Protein AF-0000000067929537 (afdb_homodimer)

Solvent-accessible surface area (backbone atoms only — not comparable to full-atom values): 13044 Å² total; per-residue (Å²): 114,68,64,60,52,42,51,40,44,26,50,22,49,52,26,40,32,49,29,45,9,35,32,38,44,38,36,71,35,76,83,44,66,57,70,77,47,45,64,62,35,53,51,22,46,52,49,23,52,54,32,44,53,52,48,44,65,76,69,49,86,80,72,80,49,65,27,46,51,35,39,48,51,15,50,52,31,40,53,50,21,52,47,38,34,47,64,31,27,48,48,32,46,68,53,44,71,88,46,53,73,71,56,39,54,52,36,51,50,42,26,40,52,19,27,40,53,24,25,55,30,32,51,50,18,52,39,26,61,59,33,19,83,80,81,114,70,61,61,50,41,52,41,44,26,50,24,51,52,25,40,32,48,28,44,10,33,31,37,42,37,37,72,36,77,85,45,65,57,69,75,45,44,64,62,35,53,53,23,48,50,49,24,50,55,32,45,52,51,47,45,67,74,70,42,89,82,71,79,50,65,28,45,51,35,38,49,52,16,51,52,31,40,52,51,20,53,47,37,33,47,63,32,26,48,50,32,46,67,53,45,72,88,47,52,72,71,55,40,54,52,34,51,50,44,25,39,52,19,28,39,53,22,26,54,29,33,52,51,17,53,39,25,59,58,34,19,82,79,80

Structure (mmCIF, N/CA/C/O backbone):
data_AF-0000000067929537-model_v1
#
loop_
_entity.id
_entity.type
_entity.pdbx_description
1 polymer 'Integral membrane protein'
#
loop_
_atom_site.group_PDB
_atom_site.id
_atom_site.type_symbol
_atom_site.label_atom_id
_atom_site.label_alt_id
_atom_site.label_comp_id
_atom_site.label_asym_id
_atom_site.label_entity_id
_atom_site.label_seq_id
_atom_site.pdbx_PDB_ins_code
_atom_site.Cartn_x
_atom_site.Cartn_y
_atom_site.Cartn_z
_atom_site.occupancy
_atom_site.B_iso_or_equiv
_atom_site.auth_seq_id
_atom_site.auth_comp_id
_atom_site.auth_asym_id
_atom_site.auth_atom_id
_atom_site.pdbx_PDB_model_num
ATOM 1 N N . MET A 1 1 ? -0.11 -12.266 -25.719 1 67.38 1 MET A N 1
ATOM 2 C CA . MET A 1 1 ? -0.994 -12.672 -24.625 1 67.38 1 MET A CA 1
ATOM 3 C C . MET A 1 1 ? -0.292 -12.547 -23.281 1 67.38 1 MET A C 1
ATOM 5 O O . MET A 1 1 ? -0.829 -11.938 -22.344 1 67.38 1 MET A O 1
ATOM 9 N N . GLN A 1 2 ? 1.074 -12.641 -23.359 1 83.19 2 GLN A N 1
ATOM 10 C CA . GLN A 1 2 ? 1.834 -12.625 -22.109 1 83.19 2 GLN A CA 1
ATOM 11 C C . GLN A 1 2 ? 2.01 -11.195 -21.594 1 83.19 2 GLN A C 1
ATOM 13 O O . GLN A 1 2 ? 1.862 -10.938 -20.406 1 83.19 2 GLN A O 1
ATOM 18 N N . TYR A 1 3 ? 2.01 -10.227 -22.562 1 91.06 3 TYR A N 1
ATOM 19 C CA . TYR A 1 3 ? 2.25 -8.844 -22.156 1 91.06 3 TYR A CA 1
ATOM 20 C C . TYR A 1 3 ? 0.989 -8.219 -21.578 1 91.06 3 TYR A C 1
ATOM 22 O O . TYR A 1 3 ? 1.062 -7.418 -20.641 1 91.06 3 TYR A O 1
ATOM 30 N N . VAL A 1 4 ? -0.122 -8.625 -22.188 1 92.75 4 VAL A N 1
ATOM 31 C CA . VAL A 1 4 ? -1.386 -8.094 -21.688 1 92.75 4 VAL A CA 1
ATOM 32 C C . VAL A 1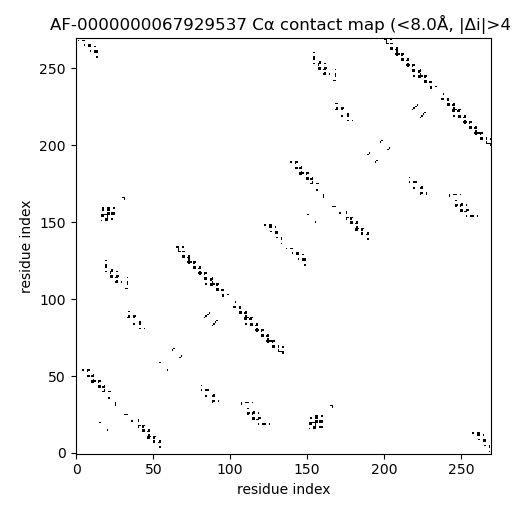 4 ? -1.607 -8.547 -20.25 1 92.75 4 VAL A C 1
ATOM 34 O O . VAL A 1 4 ? -2.08 -7.77 -19.422 1 92.75 4 VAL A O 1
ATOM 37 N N . TYR A 1 5 ? -1.223 -9.711 -19.875 1 93.69 5 TYR A N 1
ATOM 38 C CA . TYR A 1 5 ? -1.364 -10.227 -18.516 1 93.69 5 TYR A CA 1
ATOM 39 C C . TYR A 1 5 ? -0.423 -9.508 -17.562 1 93.69 5 TYR A C 1
ATOM 41 O O . TYR A 1 5 ? -0.82 -9.141 -16.453 1 93.69 5 TYR A O 1
ATOM 49 N N . ILE A 1 6 ? 0.763 -9.281 -18.031 1 95.25 6 ILE A N 1
ATOM 50 C CA . ILE A 1 6 ? 1.772 -8.617 -17.219 1 95.25 6 ILE A CA 1
ATOM 51 C C . ILE A 1 6 ? 1.319 -7.191 -16.906 1 95.25 6 ILE A C 1
ATOM 53 O O . ILE A 1 6 ? 1.366 -6.762 -15.75 1 95.25 6 ILE A O 1
ATOM 57 N N . VAL A 1 7 ? 0.788 -6.543 -17.891 1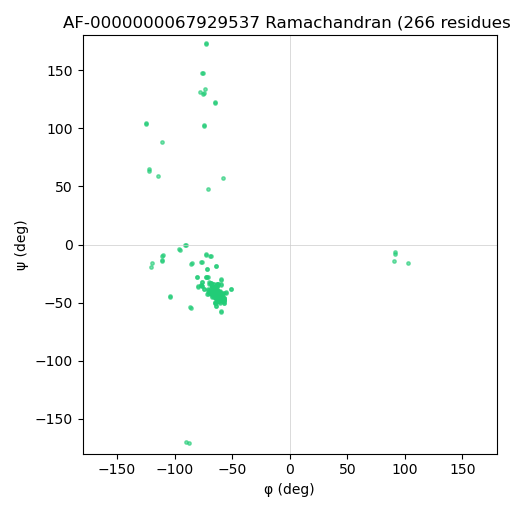 96.25 7 VAL A N 1
ATOM 58 C CA . VAL A 1 7 ? 0.376 -5.152 -17.719 1 96.25 7 VAL A CA 1
ATOM 59 C C . VAL A 1 7 ? -0.86 -5.086 -16.828 1 96.25 7 VAL A C 1
ATOM 61 O O . VAL A 1 7 ? -0.941 -4.242 -15.93 1 96.25 7 VAL A O 1
ATOM 64 N N . THR A 1 8 ? -1.795 -5.969 -17.031 1 97.19 8 THR A N 1
ATOM 65 C CA . THR A 1 8 ? -3.051 -5.934 -16.297 1 97.19 8 THR A CA 1
ATOM 66 C C . THR A 1 8 ? -2.818 -6.25 -14.828 1 97.19 8 THR A C 1
ATOM 68 O O 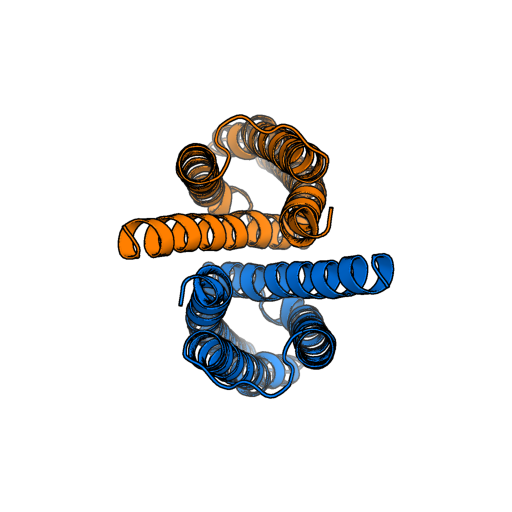. THR A 1 8 ? -3.295 -5.527 -13.945 1 97.19 8 THR A O 1
ATOM 71 N N . ILE A 1 9 ? -2.037 -7.254 -14.562 1 96.88 9 ILE A N 1
ATOM 72 C CA . ILE A 1 9 ? -1.794 -7.617 -13.172 1 96.88 9 ILE A CA 1
ATOM 73 C C . ILE A 1 9 ? -0.914 -6.559 -12.508 1 96.88 9 ILE A C 1
ATOM 75 O O . ILE A 1 9 ? -1.103 -6.234 -11.336 1 96.88 9 ILE A O 1
ATOM 79 N N . GLY A 1 10 ? 0.057 -6.055 -13.258 1 96.88 10 GLY A N 1
ATOM 80 C CA . GLY A 1 10 ? 0.89 -4.984 -12.727 1 96.88 10 GLY A CA 1
ATOM 81 C C . GLY A 1 10 ? 0.097 -3.756 -12.32 1 96.88 10 GLY A C 1
ATOM 82 O O . GLY A 1 10 ? 0.263 -3.242 -11.211 1 96.88 10 GLY A O 1
ATOM 83 N N . LEU A 1 11 ? -0.762 -3.35 -13.234 1 97.69 11 LEU A N 1
ATOM 84 C CA . LEU A 1 11 ? -1.592 -2.186 -12.945 1 97.69 11 LEU A CA 1
ATOM 85 C C . LEU A 1 11 ? -2.539 -2.469 -11.789 1 97.69 11 LEU A C 1
ATOM 87 O O . LEU A 1 11 ? -2.738 -1.614 -10.922 1 97.69 11 LEU A O 1
ATOM 91 N N . HIS A 1 12 ? -3.119 -3.643 -11.773 1 98.19 12 HIS A N 1
ATOM 92 C CA . HIS A 1 12 ? -4.051 -4.016 -10.711 1 98.19 12 HIS A CA 1
ATOM 93 C C . HIS A 1 12 ? -3.385 -3.941 -9.344 1 98.19 12 HIS A C 1
ATOM 95 O O . HIS A 1 12 ? -3.898 -3.287 -8.43 1 98.19 12 HIS A O 1
ATOM 101 N N . VAL A 1 13 ? -2.211 -4.508 -9.234 1 97.69 13 VAL A N 1
ATOM 102 C CA . VAL A 1 13 ? -1.528 -4.613 -7.949 1 97.69 13 VAL A CA 1
ATOM 103 C C . VAL A 1 13 ? -0.97 -3.248 -7.547 1 97.69 13 VAL A C 1
ATOM 105 O O . VAL A 1 13 ? -1.092 -2.834 -6.395 1 97.69 13 VAL A O 1
ATOM 108 N N . MET A 1 14 ? -0.463 -2.512 -8.539 1 97.06 14 MET A N 1
ATOM 109 C CA . MET A 1 14 ? 0.089 -1.193 -8.234 1 97.06 14 MET A CA 1
ATOM 110 C C . MET A 1 14 ? -1.007 -0.24 -7.766 1 97.06 14 MET A C 1
ATOM 112 O O . MET A 1 14 ? -0.828 0.486 -6.785 1 97.06 14 MET A O 1
ATOM 116 N N . ALA A 1 15 ? -2.078 -0.271 -8.461 1 97.88 15 ALA A N 1
ATOM 117 C CA . ALA A 1 15 ? -3.207 0.564 -8.055 1 97.88 15 ALA A CA 1
ATOM 118 C C . ALA A 1 15 ? -3.74 0.139 -6.691 1 97.88 15 ALA A C 1
ATOM 120 O O . ALA A 1 15 ? -4.137 0.982 -5.883 1 97.88 15 ALA A O 1
ATOM 121 N N . GLY A 1 16 ? -3.785 -1.145 -6.445 1 98.19 16 GLY A N 1
ATOM 122 C CA . GLY A 1 16 ? -4.238 -1.656 -5.164 1 98.19 16 GLY A CA 1
ATOM 123 C C . GLY A 1 16 ? -3.348 -1.247 -4.008 1 98.19 16 GLY A C 1
ATOM 124 O O . GLY A 1 16 ? -3.838 -0.839 -2.951 1 98.19 16 GLY A O 1
ATOM 125 N N . VAL A 1 17 ? -2.088 -1.361 -4.18 1 97.19 17 VAL A N 1
ATOM 126 C CA . VAL A 1 17 ? -1.128 -1.001 -3.141 1 97.19 17 VAL A CA 1
ATOM 127 C C . VAL A 1 17 ? -1.223 0.493 -2.844 1 97.19 17 VAL A C 1
ATOM 129 O O . VAL A 1 17 ? -1.199 0.904 -1.681 1 97.19 17 VAL A O 1
ATOM 132 N N . PHE A 1 18 ? -1.328 1.261 -3.914 1 96.88 18 PHE A N 1
ATOM 133 C CA . PHE A 1 18 ? -1.487 2.695 -3.703 1 96.88 18 PHE A CA 1
ATOM 134 C C . PHE A 1 18 ? -2.76 2.988 -2.916 1 96.88 18 PHE A C 1
ATOM 136 O O . PHE A 1 18 ? -2.732 3.744 -1.942 1 96.88 18 PHE A O 1
ATOM 143 N N . TRP A 1 19 ? -3.848 2.398 -3.395 1 98.25 19 TRP A N 1
ATOM 144 C CA . TRP A 1 19 ? -5.145 2.629 -2.77 1 98.25 19 TRP A CA 1
ATOM 145 C C . TRP A 1 19 ? -5.133 2.197 -1.308 1 98.25 19 TRP A C 1
ATOM 147 O O . TRP A 1 19 ? -5.383 3.006 -0.412 1 98.25 19 TRP A O 1
ATOM 157 N N . ALA A 1 20 ? -4.828 0.987 -1.018 1 97.69 20 ALA A N 1
ATOM 158 C CA . ALA A 1 20 ? -4.824 0.456 0.343 1 97.69 20 ALA A CA 1
ATOM 159 C C . ALA A 1 20 ? -3.777 1.158 1.202 1 97.69 20 ALA A C 1
ATOM 161 O O . ALA A 1 20 ? -4.055 1.54 2.342 1 97.69 20 ALA A O 1
ATOM 162 N N . GLY A 1 21 ? -2.666 1.369 0.637 1 94.38 21 GLY A N 1
ATOM 163 C CA . GLY A 1 21 ? -1.576 1.965 1.394 1 94.38 21 GLY A CA 1
ATOM 164 C C . GLY A 1 21 ? -1.864 3.387 1.837 1 94.38 21 GLY A C 1
ATOM 165 O O . GLY A 1 21 ? -1.653 3.734 3 1 94.38 21 GLY A O 1
ATOM 166 N N . THR A 1 22 ? -2.289 4.223 0.953 1 95.38 22 THR A N 1
ATOM 167 C CA . THR A 1 22 ? -2.582 5.605 1.312 1 95.38 22 THR A CA 1
ATOM 168 C C . THR A 1 22 ? -3.768 5.676 2.27 1 95.38 22 THR A C 1
ATOM 170 O O . THR A 1 22 ? -3.801 6.527 3.162 1 95.38 22 THR A O 1
ATOM 173 N N . THR A 1 23 ? -4.684 4.77 2.066 1 97.25 23 THR A N 1
ATOM 174 C CA . THR A 1 23 ? -5.82 4.734 2.98 1 97.25 23 THR A CA 1
ATOM 175 C C . THR A 1 23 ? -5.363 4.418 4.402 1 97.25 23 THR A C 1
ATOM 177 O O . THR A 1 23 ? -5.77 5.082 5.355 1 97.25 23 THR A O 1
ATOM 180 N N . ILE A 1 24 ? -4.52 3.547 4.535 1 94.75 24 ILE A N 1
ATOM 181 C CA . ILE A 1 24 ? -4.004 3.145 5.84 1 94.75 24 ILE A CA 1
ATOM 182 C C . ILE A 1 24 ? -3.168 4.273 6.434 1 94.75 24 ILE A C 1
ATOM 184 O O . ILE A 1 24 ? -3.248 4.547 7.637 1 94.75 24 ILE A O 1
ATOM 188 N N . ALA A 1 25 ? -2.359 4.918 5.609 1 92.56 25 ALA A N 1
ATOM 189 C CA . ALA A 1 25 ? -1.531 6.027 6.074 1 92.56 25 ALA A CA 1
ATOM 190 C C . ALA A 1 25 ? -2.393 7.164 6.617 1 92.56 25 ALA A C 1
ATOM 192 O O . ALA A 1 25 ? -2.129 7.691 7.703 1 92.56 25 ALA A O 1
ATOM 193 N N . VAL A 1 26 ? -3.42 7.492 5.898 1 94.25 26 VAL A N 1
ATOM 194 C CA . VAL A 1 26 ? -4.293 8.594 6.301 1 94.25 26 VAL A CA 1
ATOM 195 C C . VAL A 1 26 ? -5.055 8.211 7.57 1 94.25 26 VAL A C 1
ATOM 197 O O . VAL A 1 26 ? -5.238 9.039 8.461 1 94.25 26 VAL A O 1
ATOM 200 N N . ALA A 1 27 ? -5.469 6.98 7.609 1 94.5 27 ALA A N 1
ATOM 201 C CA . ALA A 1 27 ? -6.195 6.488 8.773 1 94.5 27 ALA A CA 1
ATOM 202 C C . ALA A 1 27 ? -5.32 6.535 10.023 1 94.5 27 ALA A C 1
ATOM 204 O O . ALA A 1 27 ? -5.82 6.758 11.133 1 94.5 27 ALA A O 1
ATOM 205 N N . ARG A 1 28 ? -4.129 6.324 9.867 1 89.75 28 ARG A N 1
ATOM 206 C CA . ARG A 1 28 ? -3.203 6.203 10.992 1 89.75 28 ARG A CA 1
ATOM 207 C C . ARG A 1 28 ? -2.865 7.57 11.57 1 89.75 28 ARG A C 1
ATOM 209 O O . ARG A 1 28 ? -2.584 7.688 12.766 1 89.75 28 ARG A O 1
ATOM 216 N N . ASP A 1 29 ? -2.787 8.555 10.758 1 89.19 29 ASP A N 1
ATOM 217 C CA . ASP A 1 29 ? -2.408 9.891 11.203 1 89.19 29 ASP A CA 1
ATOM 218 C C . ASP A 1 29 ? -3.465 10.922 10.812 1 89.19 29 ASP A C 1
ATOM 220 O O . ASP A 1 29 ? -3.469 11.414 9.68 1 89.19 29 ASP A O 1
ATOM 224 N N . PRO A 1 30 ? -4.23 11.32 11.797 1 84.25 30 PRO A N 1
ATOM 225 C CA . PRO A 1 30 ? -5.332 12.242 11.492 1 84.25 30 PRO A CA 1
ATOM 226 C C . PRO A 1 30 ? -4.848 13.625 11.078 1 84.25 30 PRO A C 1
ATOM 228 O O . PRO A 1 30 ? -5.641 14.438 10.586 1 84.25 30 PRO A O 1
ATOM 231 N N . GLU A 1 31 ? -3.609 13.898 11.219 1 87.19 31 GLU A N 1
ATOM 232 C CA . GLU A 1 31 ? -3.086 15.195 10.797 1 87.19 31 GLU A CA 1
ATOM 233 C C . GLU A 1 31 ? -2.939 15.266 9.273 1 87.19 31 GLU A C 1
ATOM 235 O O . GLU A 1 31 ? -2.797 16.344 8.711 1 87.19 31 GLU A O 1
ATOM 240 N N . ILE A 1 32 ? -2.994 14.133 8.75 1 90.44 32 ILE A N 1
ATOM 241 C CA . ILE A 1 32 ? -2.943 14.109 7.289 1 90.44 32 ILE A CA 1
ATOM 242 C C . ILE A 1 32 ? -4.285 14.562 6.715 1 90.44 32 ILE A C 1
ATOM 244 O O . ILE A 1 32 ? -5.34 14.07 7.129 1 90.44 32 ILE A O 1
ATOM 248 N N . LYS A 1 33 ? -4.25 15.477 5.816 1 90.88 33 LYS A N 1
ATOM 249 C CA . LYS A 1 33 ? -5.461 15.984 5.18 1 90.88 33 LYS A CA 1
ATOM 250 C C . LYS A 1 33 ? -6.023 14.984 4.18 1 90.88 33 LYS A C 1
ATOM 252 O O . LYS A 1 33 ? -5.559 14.906 3.041 1 90.88 33 LYS A O 1
ATOM 257 N N . ALA A 1 34 ? -7.035 14.328 4.594 1 94.12 34 ALA A N 1
ATOM 258 C CA . ALA A 1 34 ? -7.645 13.273 3.789 1 94.12 34 ALA A CA 1
ATOM 259 C C . ALA A 1 34 ? -8.141 13.82 2.455 1 94.12 34 ALA A C 1
ATOM 261 O O . ALA A 1 34 ? -8.172 13.102 1.453 1 94.12 34 ALA A O 1
ATOM 262 N N . GLU A 1 35 ? -8.531 15.047 2.428 1 94.12 35 GLU A N 1
ATOM 263 C CA . GLU A 1 35 ? -9.086 15.672 1.233 1 94.12 35 GLU A CA 1
ATOM 264 C C . GLU A 1 35 ? -8.055 15.742 0.114 1 94.12 35 GLU A C 1
ATOM 266 O O . GLU A 1 35 ? -8.406 15.891 -1.058 1 94.12 35 GLU A O 1
ATOM 271 N N . ARG A 1 36 ? -6.844 15.617 0.462 1 92.69 36 ARG A N 1
ATOM 272 C CA . ARG A 1 36 ? -5.797 15.68 -0.552 1 92.69 36 ARG A CA 1
ATOM 273 C C . ARG A 1 36 ? -5.586 14.32 -1.21 1 92.69 36 ARG A C 1
ATOM 275 O O . ARG A 1 36 ? -4.961 14.227 -2.27 1 92.69 36 ARG A O 1
ATOM 282 N N . PHE A 1 37 ? -6.09 13.281 -0.592 1 95.19 37 PHE A N 1
ATOM 283 C CA . PHE A 1 37 ? -5.797 11.938 -1.076 1 95.19 37 PHE A CA 1
ATOM 284 C C . PHE A 1 37 ? -7.047 11.289 -1.664 1 95.19 37 PHE A C 1
ATOM 286 O O . PHE A 1 37 ? -6.961 10.289 -2.383 1 95.19 37 PHE A O 1
ATOM 293 N N . ILE A 1 38 ? -8.156 11.891 -1.389 1 97 38 ILE A N 1
ATOM 294 C CA . ILE A 1 38 ? -9.391 11.18 -1.691 1 97 38 ILE A CA 1
ATOM 295 C C . ILE A 1 38 ? -9.562 11.07 -3.205 1 97 38 ILE A C 1
ATOM 297 O O . ILE A 1 38 ? -10.016 10.039 -3.707 1 97 38 ILE A O 1
ATOM 301 N N . ARG A 1 39 ? -9.289 11.992 -3.955 1 96.12 39 ARG A N 1
ATOM 302 C CA . ARG A 1 39 ? -9.453 11.914 -5.402 1 96.12 39 ARG A CA 1
ATOM 303 C C . ARG A 1 39 ? -8.531 10.859 -6.004 1 96.12 39 ARG A C 1
ATOM 305 O O . ARG A 1 39 ? -8.992 9.961 -6.719 1 96.12 39 ARG A O 1
ATOM 312 N N . PRO A 1 40 ? -7.219 10.883 -5.746 1 96.31 40 PRO A N 1
ATOM 313 C CA . PRO A 1 40 ? -6.363 9.812 -6.266 1 96.31 40 PRO A CA 1
ATOM 314 C C . PRO A 1 40 ? -6.738 8.445 -5.711 1 96.31 40 PRO A C 1
ATOM 316 O O . PRO A 1 40 ? -6.602 7.434 -6.41 1 96.31 40 PRO A O 1
ATOM 319 N N . GLN A 1 41 ? -7.184 8.352 -4.512 1 97.81 41 GLN A N 1
ATOM 320 C CA . GLN A 1 41 ? -7.609 7.082 -3.938 1 97.81 41 GLN A CA 1
ATOM 321 C C . GLN A 1 41 ? -8.797 6.504 -4.707 1 97.81 41 GLN A C 1
ATOM 323 O O . GLN A 1 41 ? -8.797 5.32 -5.055 1 97.81 41 GLN A O 1
ATOM 328 N N . LEU A 1 42 ? -9.75 7.297 -4.938 1 98 42 LEU A N 1
ATOM 329 C CA . LEU A 1 42 ? -10.922 6.832 -5.672 1 98 42 LEU A CA 1
ATOM 330 C C . LEU A 1 42 ? -10.562 6.484 -7.113 1 98 42 LEU A C 1
ATOM 332 O O . LEU A 1 42 ? -11.086 5.52 -7.672 1 98 42 LEU A O 1
ATOM 336 N N . GLY A 1 43 ? -9.727 7.258 -7.707 1 98.06 43 GLY A N 1
ATOM 337 C CA . GLY A 1 43 ? -9.211 6.895 -9.016 1 98.06 43 GLY A CA 1
ATOM 338 C C . GLY A 1 43 ? -8.516 5.547 -9.031 1 98.06 43 GLY A C 1
ATOM 339 O O . GLY A 1 43 ? -8.734 4.738 -9.93 1 98.06 43 GLY A O 1
ATOM 340 N N . ALA A 1 44 ? -7.668 5.352 -8.094 1 98.31 44 ALA A N 1
ATOM 341 C CA . ALA A 1 44 ? -6.965 4.078 -7.969 1 98.31 44 ALA A CA 1
ATOM 342 C C . ALA A 1 44 ? -7.945 2.93 -7.754 1 98.31 44 ALA A C 1
ATOM 344 O O . ALA A 1 44 ? -7.777 1.85 -8.328 1 98.31 44 ALA A O 1
ATOM 345 N N . SER A 1 45 ? -8.922 3.17 -6.879 1 98.56 45 SER A N 1
ATOM 346 C CA . SER A 1 45 ? -9.922 2.129 -6.664 1 98.56 45 SER A CA 1
ATOM 347 C C . SER A 1 45 ? -10.641 1.775 -7.961 1 98.56 45 SER A C 1
ATOM 349 O O . SER A 1 45 ? -10.906 0.602 -8.227 1 98.56 45 SER A O 1
ATOM 351 N N . GLY A 1 46 ? -10.992 2.783 -8.758 1 98.56 46 GLY A N 1
ATOM 352 C CA . GLY A 1 46 ? -11.578 2.527 -10.062 1 98.56 46 GLY A CA 1
ATOM 353 C C . GLY A 1 46 ? -10.695 1.675 -10.953 1 98.56 46 GLY A C 1
ATOM 354 O O . GLY A 1 46 ? -11.172 0.731 -11.586 1 98.56 46 GLY A O 1
ATOM 355 N N . LEU A 1 47 ? -9.438 1.99 -11.016 1 98.69 47 LEU A N 1
ATOM 356 C CA . LEU A 1 47 ? -8.484 1.224 -11.812 1 98.69 47 LEU A CA 1
ATOM 357 C C . LEU A 1 47 ? -8.375 -0.209 -11.305 1 98.69 47 LEU A C 1
ATOM 359 O O . LEU A 1 47 ? -8.297 -1.15 -12.094 1 98.69 47 LEU A O 1
ATOM 363 N N . VAL A 1 48 ? -8.383 -0.39 -10.016 1 98.62 48 VAL A N 1
ATOM 364 C CA . VAL A 1 48 ? -8.297 -1.712 -9.406 1 98.62 48 VAL A CA 1
ATOM 365 C C . VAL A 1 48 ? -9.5 -2.555 -9.836 1 98.62 48 VAL A C 1
ATOM 367 O O . VAL A 1 48 ? -9.344 -3.715 -10.219 1 98.62 48 VAL A O 1
ATOM 370 N N . PHE A 1 49 ? -10.664 -1.992 -9.812 1 98.56 49 PHE A N 1
ATOM 371 C CA . PHE A 1 49 ? -11.859 -2.748 -10.18 1 98.56 49 PHE A CA 1
ATOM 372 C C . PHE A 1 49 ? -11.867 -3.059 -11.672 1 98.56 49 PHE A C 1
ATOM 374 O O . PHE A 1 49 ? -12.219 -4.168 -12.078 1 98.56 49 PHE A O 1
ATOM 381 N N . LEU A 1 50 ? -11.477 -2.07 -12.469 1 98.19 50 LEU A N 1
ATOM 382 C CA . LEU A 1 50 ? -11.438 -2.289 -13.914 1 98.19 50 LEU A CA 1
ATOM 383 C C . LEU A 1 50 ? -10.453 -3.396 -14.273 1 98.19 50 LEU A C 1
ATOM 385 O O . LEU A 1 50 ? -10.797 -4.324 -15.008 1 98.19 50 LEU A O 1
ATOM 389 N N . THR A 1 51 ? -9.289 -3.32 -13.742 1 97.88 51 THR A N 1
ATOM 390 C CA . THR A 1 51 ? -8.281 -4.34 -14.023 1 97.88 51 THR A CA 1
ATOM 391 C C . THR A 1 51 ? -8.664 -5.668 -13.367 1 97.88 51 THR A C 1
ATOM 393 O O . THR A 1 51 ? -8.367 -6.738 -13.906 1 97.88 51 THR A O 1
ATOM 396 N N . GLY A 1 52 ? -9.328 -5.605 -12.234 1 96.5 52 GLY A N 1
ATOM 397 C CA . GLY A 1 52 ? -9.828 -6.82 -11.609 1 96.5 52 GLY A CA 1
ATOM 398 C C . GLY A 1 52 ? -10.836 -7.555 -12.469 1 96.5 52 GLY A C 1
ATOM 399 O O . GLY A 1 52 ? -10.789 -8.781 -12.578 1 96.5 52 GLY A O 1
ATOM 400 N N . ILE A 1 53 ? -11.734 -6.809 -13.047 1 95 53 ILE A N 1
ATOM 401 C CA . ILE A 1 53 ? -12.719 -7.383 -13.953 1 95 53 ILE A CA 1
ATOM 402 C C . ILE A 1 53 ? -12.008 -8.047 -15.133 1 95 53 ILE A C 1
ATOM 404 O O . ILE A 1 53 ? -12.367 -9.156 -15.539 1 95 53 ILE A O 1
ATOM 408 N N . LEU A 1 54 ? -11.008 -7.414 -15.664 1 94.44 54 LEU A N 1
ATOM 409 C CA . LEU A 1 54 ? -10.242 -7.969 -16.781 1 94.44 54 LEU A CA 1
ATOM 410 C C . LEU A 1 54 ? -9.523 -9.25 -16.359 1 94.44 54 LEU A C 1
ATOM 412 O O . LEU A 1 54 ? -9.523 -10.234 -17.094 1 94.44 54 LEU A O 1
ATOM 416 N N . LEU A 1 55 ? -8.992 -9.258 -15.172 1 94.19 55 LEU A N 1
ATOM 417 C CA . LEU A 1 55 ? -8.289 -10.445 -14.68 1 94.19 55 LEU A CA 1
ATOM 418 C C . LEU A 1 55 ? -9.266 -11.602 -14.461 1 94.19 55 LEU A C 1
ATOM 420 O O . LEU A 1 55 ? -8.945 -12.758 -14.742 1 94.19 55 LEU A O 1
ATOM 424 N N . TRP A 1 56 ? -10.398 -11.242 -13.969 1 91 56 TRP A N 1
ATOM 425 C CA . TRP A 1 56 ? -11.43 -12.258 -13.805 1 91 56 TRP A CA 1
ATOM 426 C C . TRP A 1 56 ? -11.805 -12.883 -15.148 1 91 56 TRP A C 1
ATOM 428 O O . TRP A 1 56 ? -11.938 -14.102 -15.266 1 91 56 TRP A O 1
ATOM 438 N N . TYR A 1 57 ? -11.883 -12.102 -16.125 1 88.06 57 TYR A N 1
ATOM 439 C CA . TYR A 1 57 ? -12.219 -12.555 -17.469 1 88.06 57 TYR A CA 1
ATOM 440 C C . TYR A 1 57 ? -11.117 -13.445 -18.031 1 88.06 57 TYR A C 1
ATOM 442 O O . TYR A 1 57 ? -11.406 -14.484 -18.625 1 88.06 57 TYR A O 1
ATOM 450 N N . PHE A 1 58 ? -9.906 -13.094 -17.812 1 85.75 58 PHE A N 1
ATOM 451 C CA . PHE A 1 58 ? -8.766 -13.805 -18.391 1 85.75 58 PHE A CA 1
ATOM 452 C C . PHE A 1 58 ? -8.523 -15.117 -17.656 1 85.75 58 PHE A C 1
ATOM 454 O O . PHE A 1 58 ? -8.133 -16.109 -18.266 1 85.75 58 PHE A O 1
ATOM 461 N N . PHE A 1 59 ? -8.797 -15.18 -16.359 1 82.62 59 PHE A N 1
ATOM 462 C CA . PHE A 1 59 ? -8.242 -16.297 -15.594 1 82.62 59 PHE A CA 1
ATOM 463 C C . PHE A 1 59 ? -9.352 -17.125 -14.977 1 82.62 59 PHE A C 1
ATOM 465 O O . PHE A 1 59 ? -9.109 -18.234 -14.484 1 82.62 59 PHE A O 1
ATOM 472 N N . HIS A 1 60 ? -10.57 -16.75 -14.844 1 78.75 60 HIS A N 1
ATOM 473 C CA . HIS A 1 60 ? -11.594 -17.516 -14.148 1 78.75 60 HIS A CA 1
ATOM 474 C C . HIS A 1 60 ? -12.641 -18.047 -15.133 1 78.75 60 HIS A C 1
ATOM 476 O O . HIS A 1 60 ? -13.141 -17.297 -15.977 1 78.75 60 HIS A O 1
ATOM 482 N N . GLU A 1 61 ? -12.445 -19.219 -15.727 1 70.56 61 GLU A N 1
ATOM 483 C CA . GLU A 1 61 ? -13.273 -19.953 -16.672 1 70.56 61 GLU A CA 1
ATOM 484 C C . GLU A 1 61 ? -14.523 -20.516 -16 1 70.56 61 GLU A C 1
ATOM 486 O O . GLU A 1 61 ? -14.805 -21.719 -16.109 1 70.56 61 GLU A O 1
ATOM 491 N N . GLY A 1 62 ? -15.195 -19.688 -15.25 1 71.25 62 GLY A N 1
ATOM 492 C CA . GLY A 1 62 ? -16.516 -20.141 -14.836 1 71.25 62 GLY A CA 1
ATOM 493 C C . GLY A 1 62 ? -16.5 -20.906 -13.523 1 71.25 62 GLY A C 1
ATOM 494 O O . GLY A 1 62 ? -17.547 -21.219 -12.969 1 71.25 62 GLY A O 1
ATOM 495 N N . ALA A 1 63 ? -15.398 -21.406 -12.922 1 78.19 63 ALA A N 1
ATOM 496 C CA . ALA A 1 63 ? -15.336 -22.141 -11.656 1 78.19 63 ALA A CA 1
ATOM 497 C C . ALA A 1 63 ? -15.555 -21.203 -10.469 1 78.19 63 ALA A C 1
ATOM 499 O O . ALA A 1 63 ? -15.172 -20.031 -10.508 1 78.19 63 ALA A O 1
ATOM 500 N N . PHE A 1 64 ? -16.391 -21.547 -9.484 1 89.12 64 PHE A N 1
ATOM 501 C CA . PHE A 1 64 ? -16.609 -20.828 -8.227 1 89.12 64 PHE A CA 1
ATOM 502 C C . PHE A 1 64 ? -16.312 -21.734 -7.035 1 89.12 64 PHE A C 1
ATOM 504 O O . PHE A 1 64 ? -17.234 -22.094 -6.289 1 89.12 64 PHE A O 1
ATOM 511 N N . GLY A 1 65 ? -15.047 -22.109 -6.918 1 91.88 65 GLY A N 1
ATOM 512 C CA . GLY A 1 65 ? -14.555 -22.938 -5.836 1 91.88 65 GLY A CA 1
ATOM 513 C C . GLY A 1 65 ? -14.078 -22.141 -4.633 1 91.88 65 GLY A C 1
ATOM 514 O O . GLY A 1 65 ? -14.461 -20.984 -4.465 1 91.88 65 GLY A O 1
ATOM 515 N N . PRO A 1 66 ? -13.461 -22.766 -3.734 1 94 66 PRO A N 1
ATOM 516 C CA . PRO A 1 66 ? -13 -22.094 -2.514 1 94 66 PRO A CA 1
ATOM 517 C C . PRO A 1 66 ? -12.117 -20.875 -2.799 1 94 66 PRO A C 1
ATOM 519 O O . PRO A 1 66 ? -12.234 -19.859 -2.129 1 94 66 PRO A O 1
ATOM 522 N N . MET A 1 67 ? -11.195 -20.969 -3.777 1 92.5 67 MET A N 1
ATOM 523 C CA . MET A 1 67 ? -10.344 -19.844 -4.152 1 92.5 67 MET A CA 1
ATOM 524 C C . MET A 1 67 ? -11.188 -18.641 -4.562 1 92.5 67 MET A C 1
ATOM 526 O O . MET A 1 67 ? -10.953 -17.516 -4.094 1 92.5 67 MET A O 1
ATOM 530 N N . GLU A 1 68 ? -12.211 -18.875 -5.387 1 93.62 68 GLU A N 1
ATOM 531 C CA . GLU A 1 68 ? -13.07 -17.812 -5.875 1 93.62 68 GLU A CA 1
ATOM 532 C C . GLU A 1 68 ? -13.922 -17.234 -4.75 1 93.62 68 GLU A C 1
ATOM 534 O O . GLU A 1 68 ? -14.227 -16.031 -4.75 1 93.62 68 GLU A O 1
ATOM 539 N N . LYS A 1 69 ? -14.273 -18.062 -3.859 1 96.25 69 LYS A N 1
ATOM 540 C CA . LYS A 1 69 ? -15.039 -17.578 -2.717 1 96.25 69 LYS A CA 1
ATOM 541 C C . LYS A 1 69 ? -14.211 -16.609 -1.877 1 96.25 69 LYS A C 1
ATOM 543 O O . LYS A 1 69 ? -14.727 -15.586 -1.413 1 96.25 69 LYS A O 1
ATOM 548 N N . VAL A 1 70 ? -12.945 -16.906 -1.652 1 96.38 70 VAL A N 1
ATOM 549 C CA . VAL A 1 70 ? -12.047 -16.016 -0.918 1 96.38 70 VAL A CA 1
ATOM 550 C C . VAL A 1 70 ? -11.844 -14.719 -1.704 1 96.38 70 VAL A C 1
ATOM 552 O O . VAL A 1 70 ? -11.891 -13.625 -1.137 1 96.38 70 VAL A O 1
ATOM 555 N N . LEU A 1 71 ? -11.68 -14.859 -3.031 1 95.62 71 LEU A N 1
ATOM 556 C CA . LEU A 1 71 ? -11.531 -13.688 -3.881 1 95.62 71 LEU A CA 1
ATOM 557 C C . LEU A 1 71 ? -12.789 -12.828 -3.84 1 95.62 71 LEU A C 1
ATOM 559 O O . LEU A 1 71 ? -12.703 -11.594 -3.795 1 95.62 71 LEU A O 1
ATOM 563 N N . ALA A 1 72 ? -13.953 -13.484 -3.83 1 95.69 72 ALA A N 1
ATOM 564 C CA . ALA A 1 72 ? -15.227 -12.766 -3.779 1 95.69 72 ALA A CA 1
ATOM 565 C C . ALA A 1 72 ? -15.352 -11.961 -2.488 1 95.69 72 ALA A C 1
ATOM 567 O O . ALA A 1 72 ? -15.867 -10.836 -2.494 1 95.69 72 ALA A O 1
ATOM 568 N N . LEU A 1 73 ? -14.945 -12.531 -1.43 1 97.56 73 LEU A N 1
ATOM 569 C CA . LEU A 1 73 ? -14.938 -11.805 -0.167 1 97.56 73 LEU A CA 1
ATOM 570 C C . LEU A 1 73 ? -14.047 -10.57 -0.254 1 97.56 73 LEU A C 1
ATOM 572 O O . LEU A 1 73 ? -14.43 -9.492 0.205 1 97.56 73 LEU A O 1
ATOM 576 N N . GLY A 1 74 ? -12.828 -10.734 -0.817 1 98.25 74 GLY A N 1
ATOM 577 C CA . GLY A 1 74 ? -11.961 -9.594 -1.031 1 98.25 74 GLY A CA 1
ATOM 578 C C . GLY A 1 74 ? -12.594 -8.516 -1.889 1 98.25 74 GLY A C 1
ATOM 579 O O . GLY A 1 74 ? -12.5 -7.324 -1.57 1 98.25 74 GLY A O 1
ATOM 580 N N . ILE A 1 75 ? -13.266 -8.859 -2.91 1 97.81 75 ILE A N 1
ATOM 581 C CA . ILE A 1 75 ? -13.938 -7.926 -3.807 1 97.81 75 ILE A CA 1
ATOM 582 C C . ILE A 1 75 ? -15.039 -7.184 -3.049 1 97.81 75 ILE A C 1
ATOM 584 O O . ILE A 1 75 ? -15.164 -5.961 -3.164 1 97.81 75 ILE A O 1
ATOM 588 N N . LEU A 1 76 ? -15.805 -7.973 -2.291 1 98.25 76 LEU A N 1
ATOM 589 C CA . LEU A 1 76 ? -16.906 -7.379 -1.541 1 98.25 76 LEU A CA 1
ATOM 590 C C . LEU A 1 76 ? -16.391 -6.324 -0.563 1 98.25 76 LEU A C 1
ATOM 592 O O . LEU A 1 76 ? -16.938 -5.219 -0.5 1 98.25 76 LEU A O 1
ATOM 596 N N . THR A 1 77 ? -15.375 -6.625 0.154 1 98.75 77 THR A N 1
ATOM 597 C CA . THR A 1 77 ? -14.836 -5.676 1.121 1 98.75 77 THR A CA 1
ATOM 598 C C . THR A 1 77 ? -14.227 -4.469 0.412 1 98.75 77 THR A C 1
ATOM 600 O O . THR A 1 77 ? -14.32 -3.342 0.905 1 98.75 77 THR A O 1
ATOM 603 N N . ALA A 1 78 ? -13.633 -4.695 -0.7 1 98.81 78 ALA A N 1
ATOM 604 C CA . ALA A 1 78 ? -13.086 -3.582 -1.474 1 98.81 78 ALA A CA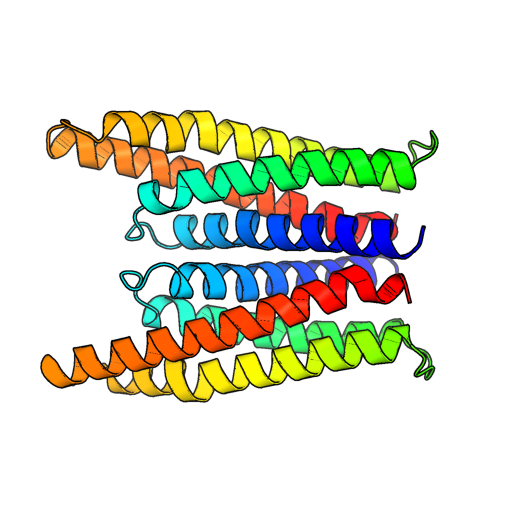 1
ATOM 605 C C . ALA A 1 78 ? -14.203 -2.66 -1.963 1 98.81 78 ALA A C 1
ATOM 607 O O . ALA A 1 78 ? -14.062 -1.436 -1.929 1 98.81 78 ALA A O 1
ATOM 608 N N . LEU A 1 79 ? -15.305 -3.227 -2.402 1 98.69 79 LEU A N 1
ATOM 609 C CA . LEU A 1 79 ? -16.438 -2.436 -2.873 1 98.69 79 LEU A CA 1
ATOM 610 C C . LEU A 1 79 ? -17.016 -1.594 -1.743 1 98.69 79 LEU A C 1
ATOM 612 O O . LEU A 1 79 ? -17.312 -0.411 -1.931 1 98.69 79 LEU A O 1
ATOM 616 N N . ILE A 1 80 ? -17.125 -2.188 -0.598 1 98.75 80 ILE A N 1
ATOM 617 C CA . ILE A 1 80 ? -17.641 -1.466 0.558 1 98.75 80 ILE A CA 1
ATOM 618 C C . ILE A 1 80 ? -16.672 -0.367 0.965 1 98.75 80 ILE A C 1
ATOM 620 O O . ILE A 1 80 ? -17.078 0.746 1.301 1 98.75 80 ILE A O 1
ATOM 624 N N . ALA A 1 81 ? -15.398 -0.689 0.929 1 98.81 81 ALA A N 1
ATOM 625 C CA . ALA A 1 81 ? -14.391 0.314 1.264 1 98.81 81 ALA A CA 1
ATOM 626 C C . ALA A 1 81 ? -14.492 1.523 0.339 1 98.81 81 ALA A C 1
ATOM 628 O O . ALA A 1 81 ? -14.461 2.668 0.798 1 98.81 81 ALA A O 1
ATOM 629 N N . ALA A 1 82 ? -14.617 1.275 -0.947 1 98.69 82 ALA A N 1
ATOM 630 C CA . ALA A 1 82 ? -14.773 2.365 -1.906 1 98.69 82 ALA A CA 1
ATOM 631 C C . ALA A 1 82 ? -16.031 3.168 -1.622 1 98.69 82 ALA A C 1
ATOM 633 O O . ALA A 1 82 ? -16.031 4.398 -1.707 1 98.69 82 ALA A O 1
ATOM 634 N N . GLY A 1 83 ? -17.078 2.477 -1.298 1 98.56 83 GLY A N 1
ATOM 635 C CA . GLY A 1 83 ? -18.328 3.139 -0.941 1 98.56 83 GLY A CA 1
ATOM 636 C C . GLY A 1 83 ? -18.203 4.027 0.281 1 98.56 83 GLY A C 1
ATOM 637 O O . GLY A 1 83 ? -18.703 5.156 0.289 1 98.56 83 GLY A O 1
ATOM 638 N N . VAL A 1 84 ? -17.578 3.504 1.284 1 98.69 84 VAL A N 1
ATOM 639 C CA . VAL A 1 84 ? -17.359 4.258 2.514 1 98.69 84 VAL A CA 1
ATOM 640 C C . VAL A 1 84 ? -16.531 5.512 2.207 1 98.69 84 VAL A C 1
ATOM 642 O O . VAL A 1 84 ? -16.859 6.605 2.672 1 98.69 84 VAL A O 1
ATOM 645 N N . GLN A 1 85 ? -15.492 5.348 1.428 1 98.62 85 GLN A N 1
ATOM 646 C CA . GLN A 1 85 ? -14.672 6.5 1.07 1 98.62 85 GLN A CA 1
ATOM 647 C C . GLN A 1 85 ? -15.477 7.516 0.261 1 98.62 85 GLN A C 1
ATOM 649 O O . GLN A 1 85 ? -15.328 8.727 0.451 1 98.62 85 GLN A O 1
ATOM 654 N N . GLY A 1 86 ? -16.297 7.031 -0.62 1 97.94 86 GLY A N 1
ATOM 655 C CA . GLY A 1 86 ? -17.156 7.93 -1.366 1 97.94 86 GLY A CA 1
ATOM 656 C C . GLY A 1 86 ? -18.156 8.656 -0.491 1 97.94 86 GLY A C 1
ATOM 657 O O . GLY A 1 86 ? -18.281 9.883 -0.557 1 97.94 86 GLY A O 1
ATOM 658 N N . ALA A 1 87 ? -18.812 7.938 0.379 1 97.62 87 ALA A N 1
ATOM 659 C CA . ALA A 1 87 ? -19.922 8.461 1.168 1 97.62 87 ALA A CA 1
ATOM 660 C C . ALA A 1 87 ? -19.422 9.352 2.301 1 97.62 87 ALA A C 1
ATOM 662 O O . ALA A 1 87 ? -20.031 10.375 2.613 1 97.62 87 ALA A O 1
ATOM 663 N N . LEU A 1 88 ? -18.297 9.016 2.877 1 97.94 88 LEU A N 1
ATOM 664 C CA . LEU A 1 88 ? -17.875 9.734 4.074 1 97.94 88 LEU A CA 1
ATOM 665 C C . LEU A 1 88 ? -16.75 10.719 3.744 1 97.94 88 LEU A C 1
ATOM 667 O O . LEU A 1 88 ? -16.797 11.883 4.141 1 97.94 88 LEU A O 1
ATOM 671 N N . VAL A 1 89 ? -15.82 10.266 3.012 1 97.88 89 VAL A N 1
ATOM 672 C CA . VAL A 1 89 ? -14.625 11.086 2.822 1 97.88 89 VAL A CA 1
ATOM 673 C C . VAL A 1 89 ? -14.844 12.062 1.671 1 97.88 89 VAL A C 1
ATOM 675 O O . VAL A 1 89 ? -14.695 13.273 1.843 1 97.88 89 VAL A O 1
ATOM 678 N N . ALA A 1 90 ? -15.211 11.523 0.545 1 97.75 90 ALA A N 1
ATOM 679 C CA . ALA A 1 90 ? -15.414 12.391 -0.613 1 97.75 90 ALA A CA 1
ATOM 680 C C . ALA A 1 90 ? -16.547 13.375 -0.367 1 97.75 90 ALA A C 1
ATOM 682 O O . ALA A 1 90 ? -16.438 14.562 -0.7 1 97.75 90 ALA A O 1
ATOM 683 N N . SER A 1 91 ? -17.609 12.922 0.168 1 96.44 91 SER A N 1
ATOM 684 C CA . SER A 1 91 ? -18.75 13.789 0.448 1 96.44 91 SER A CA 1
ATOM 685 C C . SER A 1 91 ? -18.375 14.906 1.411 1 96.44 91 SER A C 1
ATOM 687 O O . SER A 1 91 ? -18.719 16.062 1.182 1 96.44 91 SER A O 1
ATOM 689 N N . ALA A 1 92 ? -17.688 14.547 2.48 1 97 92 ALA A N 1
ATOM 690 C CA . ALA A 1 92 ? -17.234 15.547 3.451 1 97 92 ALA A CA 1
ATOM 691 C C . ALA A 1 92 ? -16.25 16.531 2.822 1 97 92 ALA A C 1
ATOM 693 O O . ALA A 1 92 ? -16.266 17.719 3.119 1 97 92 ALA A O 1
ATOM 694 N N . SER A 1 93 ? -15.391 15.977 2.004 1 96.38 93 SER A N 1
ATOM 695 C CA . SER A 1 93 ? -14.391 16.812 1.345 1 96.38 93 SER A CA 1
ATOM 696 C C . SER A 1 93 ? -15.047 17.891 0.494 1 96.38 93 SER A C 1
ATOM 698 O O . SER A 1 93 ? -14.562 19.031 0.449 1 96.38 93 SER A O 1
ATOM 700 N N . ARG A 1 94 ? -16.141 17.625 -0.096 1 95.88 94 ARG A N 1
ATOM 701 C CA . ARG A 1 94 ? -16.859 18.578 -0.952 1 95.88 94 ARG A CA 1
ATOM 702 C C . ARG A 1 94 ? -17.5 19.672 -0.127 1 95.88 94 ARG A C 1
ATOM 704 O O . ARG A 1 94 ? -17.766 20.766 -0.639 1 95.88 94 ARG A O 1
ATOM 711 N N . GLN A 1 95 ? -17.688 19.406 1.081 1 95.5 95 GLN A N 1
ATOM 712 C CA . GLN A 1 95 ? -18.391 20.344 1.941 1 95.5 95 GLN A CA 1
ATOM 713 C C . GLN A 1 95 ? -17.422 21.234 2.705 1 95.5 95 GLN A C 1
ATOM 715 O O . GLN A 1 95 ? -17.828 22.172 3.404 1 95.5 95 GLN A O 1
ATOM 720 N N . LEU A 1 96 ? -16.172 20.938 2.523 1 95.06 96 LEU A N 1
ATOM 721 C CA . LEU A 1 96 ? -15.156 21.641 3.299 1 95.06 96 LEU A CA 1
ATOM 722 C C . LEU A 1 96 ? -15.078 23.109 2.877 1 95.06 96 LEU A C 1
ATOM 724 O O . LEU A 1 96 ? -14.945 24 3.725 1 95.06 96 LEU A O 1
ATOM 728 N N . ALA A 1 97 ? -15.219 23.234 1.589 1 90.12 97 ALA A N 1
ATOM 729 C CA . ALA A 1 97 ? -15.086 24.594 1.072 1 90.12 97 ALA A CA 1
ATOM 730 C C . ALA A 1 97 ? -16.203 25.484 1.589 1 90.12 97 ALA A C 1
ATOM 732 O O . ALA A 1 97 ? -17.391 25.156 1.46 1 90.12 97 ALA A O 1
ATOM 733 N N . GLY A 1 98 ? -15.797 26.562 2.242 1 90.5 98 GLY A N 1
ATOM 734 C CA . GLY A 1 98 ? -16.766 27.562 2.664 1 90.5 98 GLY A CA 1
ATOM 735 C C . GLY A 1 98 ? -17.297 27.312 4.059 1 90.5 98 GLY A C 1
ATOM 736 O O . GLY A 1 98 ? -18.109 28.109 4.566 1 90.5 98 GLY A O 1
ATOM 737 N N . ALA A 1 99 ? -16.969 26.219 4.617 1 92.5 99 ALA A N 1
ATOM 738 C CA . ALA A 1 99 ? -17.453 25.875 5.953 1 92.5 99 ALA A CA 1
ATOM 739 C C . ALA A 1 99 ? -16.703 26.672 7.023 1 92.5 99 ALA A C 1
ATOM 741 O O . ALA A 1 99 ? -15.562 27.078 6.809 1 92.5 99 ALA A O 1
ATOM 742 N N . ASP A 1 100 ? -17.406 26.953 8.047 1 94.62 100 ASP A N 1
ATOM 743 C CA . ASP A 1 100 ? -16.734 27.609 9.164 1 94.62 100 ASP A CA 1
ATOM 744 C C . ASP A 1 100 ? -15.82 26.641 9.898 1 94.62 100 ASP A C 1
ATOM 746 O O . ASP A 1 100 ? -15.797 25.438 9.594 1 94.62 100 ASP A O 1
ATOM 750 N N . GLN A 1 101 ? -15.062 27.141 10.828 1 93.94 101 GLN A N 1
ATOM 751 C CA . GLN A 1 101 ? -14.008 26.375 11.484 1 93.94 101 GLN A CA 1
ATOM 752 C C . GLN A 1 101 ? -14.586 25.188 12.242 1 93.94 101 GLN A C 1
ATOM 754 O O . GLN A 1 101 ? -14.023 24.094 12.211 1 93.94 101 GLN A O 1
ATOM 759 N N . ALA A 1 102 ? -15.648 25.375 12.93 1 95.5 102 ALA A N 1
ATOM 760 C CA . ALA A 1 102 ? -16.266 24.297 13.695 1 95.5 102 ALA A CA 1
ATOM 761 C C . ALA A 1 102 ? -16.766 23.188 12.781 1 95.5 102 ALA A C 1
ATOM 763 O O . ALA A 1 102 ? -16.562 22 13.07 1 95.5 102 ALA A O 1
ATOM 764 N N . THR A 1 103 ? -17.359 23.531 11.727 1 95.31 103 THR A N 1
ATOM 765 C CA . THR A 1 103 ? -17.859 22.578 10.75 1 95.31 103 THR A CA 1
ATOM 766 C C . THR A 1 103 ? -16.688 21.844 10.078 1 95.31 103 THR A C 1
ATOM 768 O O . THR A 1 103 ? -16.781 20.641 9.805 1 95.31 103 THR A O 1
ATOM 771 N N . GLN A 1 104 ? -15.609 22.594 9.836 1 95.31 104 GLN A N 1
ATOM 772 C CA . GLN A 1 104 ? -14.43 21.969 9.234 1 95.31 104 GLN A CA 1
ATOM 773 C C . GLN A 1 104 ? -13.875 20.859 10.133 1 95.31 104 GLN A C 1
ATOM 775 O O . GLN A 1 104 ? -13.484 19.797 9.656 1 95.31 104 GLN A O 1
ATOM 780 N N . THR A 1 105 ? -13.844 21.109 11.344 1 94.19 105 THR A N 1
ATOM 781 C CA . THR A 1 105 ? -13.344 20.125 12.297 1 94.19 105 THR A CA 1
ATOM 782 C C . THR A 1 105 ? -14.211 18.875 12.297 1 94.19 105 THR A C 1
ATOM 784 O O . THR A 1 105 ? -13.695 17.75 12.312 1 94.19 105 THR A O 1
ATOM 787 N N . GLU A 1 106 ? -15.492 19.094 12.242 1 95.62 106 GLU A N 1
ATOM 788 C CA . GLU A 1 106 ? -16.422 17.969 12.219 1 95.62 106 GLU A CA 1
ATOM 789 C C . GLU A 1 106 ? -16.281 17.172 10.93 1 95.62 106 GLU A C 1
ATOM 791 O O . GLU A 1 106 ? -16.328 15.938 10.945 1 95.62 106 GLU A O 1
ATOM 796 N N . LEU A 1 107 ? -16.172 17.828 9.82 1 96.38 107 LEU A N 1
ATOM 797 C CA . LEU A 1 107 ? -16.016 17.172 8.523 1 96.38 107 LEU A CA 1
ATOM 798 C C . LEU A 1 107 ? -14.727 16.375 8.461 1 96.38 107 LEU A C 1
ATOM 800 O O . LEU A 1 107 ? -14.711 15.25 7.957 1 96.38 107 LEU A O 1
ATOM 804 N N . ARG A 1 108 ? -13.68 16.859 8.992 1 95.31 108 ARG A N 1
ATOM 805 C CA . ARG A 1 108 ? -12.406 16.141 8.992 1 95.31 108 ARG A CA 1
ATOM 806 C C . ARG A 1 108 ? -12.461 14.93 9.906 1 95.31 108 ARG A C 1
ATOM 808 O O . ARG A 1 108 ? -11.844 13.906 9.617 1 95.31 108 ARG A O 1
ATOM 815 N N . ALA A 1 109 ? -13.18 15.039 10.961 1 95.19 109 ALA A N 1
ATOM 816 C CA . ALA A 1 109 ? -13.383 13.875 11.82 1 95.19 109 ALA A CA 1
ATOM 817 C C . ALA A 1 109 ? -14.148 12.773 11.094 1 95.19 109 ALA A C 1
ATOM 819 O O . ALA A 1 109 ? -13.828 11.594 11.227 1 95.19 109 ALA A O 1
ATOM 820 N N . LYS A 1 110 ? -15.133 13.203 10.344 1 96.62 110 LYS A N 1
ATOM 821 C CA . LYS A 1 110 ? -15.898 12.273 9.516 1 96.62 110 LYS A CA 1
ATOM 822 C C . LYS A 1 110 ? -15 11.594 8.484 1 96.62 110 LYS A C 1
ATOM 824 O O . LYS A 1 110 ? -15.094 10.383 8.266 1 96.62 110 LYS A O 1
ATOM 829 N N . MET A 1 111 ? -14.156 12.297 7.875 1 97.31 111 MET A N 1
ATOM 830 C CA . MET A 1 111 ? -13.227 11.758 6.887 1 97.31 111 MET A CA 1
ATOM 831 C C . MET A 1 111 ? -12.266 10.758 7.527 1 97.31 111 MET A C 1
ATOM 833 O O . MET A 1 111 ? -11.984 9.703 6.957 1 97.31 111 MET A O 1
ATOM 837 N N . THR A 1 112 ? -11.805 11.125 8.711 1 95.94 112 THR A N 1
ATOM 838 C CA . THR A 1 112 ? -10.898 10.227 9.414 1 95.94 112 THR A CA 1
ATOM 839 C C . THR A 1 112 ? -11.594 8.906 9.742 1 95.94 112 THR A C 1
ATOM 841 O O . THR A 1 112 ? -11.008 7.832 9.578 1 95.94 112 THR A O 1
ATOM 844 N N . ARG A 1 113 ? -12.797 9 10.156 1 96.94 113 ARG A N 1
ATOM 845 C CA . ARG A 1 113 ? -13.578 7.801 10.422 1 96.94 113 ARG A CA 1
ATOM 846 C C . ARG A 1 113 ? -13.766 6.969 9.164 1 96.94 113 ARG A C 1
ATOM 848 O O . ARG A 1 113 ? -13.641 5.742 9.195 1 96.94 113 ARG A O 1
ATOM 855 N N . GLY A 1 114 ? -14.047 7.609 8.094 1 98 114 GLY A N 1
ATOM 856 C CA . GLY A 1 114 ? -14.188 6.922 6.82 1 98 114 GLY A CA 1
ATOM 857 C C . GLY A 1 114 ? -12.93 6.199 6.391 1 98 114 GLY A C 1
ATOM 858 O O . GLY A 1 114 ? -12.984 5.047 5.949 1 98 114 GLY A O 1
ATOM 859 N N . GLU A 1 115 ? -11.836 6.875 6.562 1 98.06 115 GLU A N 1
ATOM 860 C CA . GLU A 1 115 ? -10.562 6.273 6.184 1 98.06 115 GLU A CA 1
ATOM 861 C C . GLU A 1 115 ? -10.219 5.09 7.086 1 98.06 115 GLU A C 1
ATOM 863 O O . GLU A 1 115 ? -9.672 4.086 6.621 1 98.06 115 GLU A O 1
ATOM 868 N N . ARG A 1 116 ? -10.547 5.141 8.344 1 97.94 116 ARG A N 1
ATOM 869 C CA . ARG A 1 116 ? -10.273 4.043 9.266 1 97.94 116 ARG A CA 1
ATOM 870 C C . ARG A 1 116 ? -11.117 2.818 8.93 1 97.94 116 ARG A C 1
ATOM 872 O O . ARG A 1 116 ? -10.609 1.693 8.922 1 97.94 116 ARG A O 1
ATOM 879 N N . ILE A 1 117 ? -12.336 3.07 8.641 1 98.5 117 ILE A N 1
ATOM 880 C CA . ILE A 1 117 ? -13.219 1.978 8.258 1 98.5 117 ILE A CA 1
ATOM 881 C C . ILE A 1 117 ? -12.734 1.364 6.941 1 98.5 117 ILE A C 1
ATOM 883 O O . ILE A 1 117 ? -12.562 0.147 6.844 1 98.5 117 ILE A O 1
ATOM 887 N N . ALA A 1 118 ? -12.508 2.23 5.961 1 98.62 118 ALA A N 1
ATOM 888 C CA . ALA A 1 118 ? -12.039 1.76 4.664 1 98.62 118 ALA A CA 1
ATOM 889 C C . ALA A 1 118 ? -10.695 1.051 4.793 1 98.62 118 ALA A C 1
ATOM 891 O O . ALA A 1 118 ? -10.469 0.008 4.172 1 98.62 118 ALA A O 1
ATOM 892 N N . GLY A 1 119 ? -9.805 1.615 5.586 1 97.81 119 GLY A N 1
ATOM 893 C CA . GLY A 1 119 ? -8.516 0.987 5.816 1 97.81 119 GLY A CA 1
ATOM 894 C C . GLY A 1 119 ? -8.633 -0.423 6.367 1 97.81 119 GLY A C 1
ATOM 895 O O . GLY A 1 119 ? -7.938 -1.332 5.906 1 97.81 119 GLY A O 1
ATOM 896 N N . GLY A 1 120 ? -9.484 -0.563 7.391 1 98.06 120 GLY A N 1
ATOM 897 C CA . GLY A 1 120 ? -9.719 -1.891 7.934 1 98.06 120 GLY A CA 1
ATOM 898 C C . GLY A 1 120 ? -10.258 -2.869 6.91 1 98.06 120 GLY A C 1
ATOM 899 O O . GLY A 1 120 ? -9.812 -4.016 6.84 1 98.06 120 GLY A O 1
ATOM 900 N N . LEU A 1 121 ? -11.148 -2.482 6.105 1 98.69 121 LEU A N 1
ATOM 901 C CA . LEU A 1 121 ? -11.742 -3.316 5.066 1 98.69 121 LEU A CA 1
ATOM 902 C C . LEU A 1 121 ? -10.711 -3.684 4.008 1 98.69 121 LEU A C 1
ATOM 904 O O . LEU A 1 121 ? -10.688 -4.816 3.52 1 98.69 121 LEU A O 1
ATOM 908 N N . LEU A 1 122 ? -9.883 -2.734 3.691 1 98.56 122 LEU A N 1
ATOM 909 C CA . LEU A 1 122 ? -8.875 -2.982 2.66 1 98.56 122 LEU A CA 1
ATOM 910 C C . LEU A 1 122 ? -7.801 -3.934 3.168 1 98.56 122 LEU A C 1
ATOM 912 O O . LEU A 1 122 ? -7.227 -4.699 2.391 1 98.56 122 LEU A O 1
ATOM 916 N N . VAL A 1 123 ? -7.559 -3.949 4.504 1 97.81 123 VAL A N 1
ATOM 917 C CA . VAL A 1 123 ? -6.66 -4.941 5.082 1 97.81 123 VAL A CA 1
ATOM 918 C C . VAL A 1 123 ? -7.211 -6.344 4.836 1 97.81 123 VAL A C 1
ATOM 920 O O . VAL A 1 123 ? -6.473 -7.25 4.441 1 97.81 123 VAL A O 1
ATOM 923 N N . ILE A 1 124 ? -8.469 -6.469 4.996 1 98.31 124 ILE A N 1
ATOM 924 C CA . ILE A 1 124 ? -9.117 -7.75 4.746 1 98.31 124 ILE A CA 1
ATOM 925 C C . ILE A 1 124 ? -9.023 -8.094 3.262 1 98.31 124 ILE A C 1
ATOM 927 O O . ILE A 1 124 ? -8.734 -9.242 2.902 1 98.31 124 ILE A O 1
ATOM 931 N N . THR A 1 125 ? -9.258 -7.117 2.387 1 98.56 125 THR A N 1
ATOM 932 C CA . THR A 1 125 ? -9.188 -7.305 0.943 1 98.56 125 THR A CA 1
ATOM 933 C C . THR A 1 125 ? -7.812 -7.828 0.534 1 98.56 125 THR A C 1
ATOM 935 O O . THR A 1 125 ? -7.711 -8.828 -0.178 1 98.56 125 THR A O 1
ATOM 938 N N . VAL A 1 126 ? -6.781 -7.168 1.005 1 98 126 VAL A N 1
ATOM 939 C CA . VAL A 1 126 ? -5.41 -7.516 0.641 1 98 126 VAL A CA 1
ATOM 940 C C . VAL A 1 126 ? -5.082 -8.922 1.141 1 98 126 VAL A C 1
ATOM 942 O O . VAL A 1 126 ? -4.492 -9.719 0.414 1 98 126 VAL A O 1
ATOM 945 N N . PHE A 1 127 ? -5.535 -9.219 2.377 1 98.19 127 PHE A N 1
ATOM 946 C CA . PHE A 1 127 ? -5.285 -10.539 2.939 1 98.19 127 PHE A CA 1
ATOM 947 C C . PHE A 1 127 ? -5.957 -11.617 2.102 1 98.19 127 PHE A C 1
ATOM 949 O O . PHE A 1 127 ? -5.344 -12.641 1.79 1 98.19 127 PHE A O 1
ATOM 956 N N . CYS A 1 128 ? -7.164 -11.43 1.741 1 97.69 128 CYS A N 1
ATOM 957 C CA . CYS A 1 128 ? -7.898 -12.375 0.912 1 97.69 128 CYS A CA 1
ATOM 958 C C . CYS A 1 128 ? -7.219 -12.562 -0.44 1 97.69 128 CYS A C 1
ATOM 960 O O . CYS A 1 128 ? -7.055 -13.688 -0.907 1 97.69 128 CYS A O 1
ATOM 962 N N . MET A 1 129 ? -6.836 -11.461 -1.061 1 96.94 129 MET A N 1
ATOM 963 C CA . MET A 1 129 ? -6.191 -11.539 -2.369 1 96.94 129 MET A CA 1
ATOM 964 C C . MET A 1 129 ? -4.859 -12.273 -2.277 1 96.94 129 MET A C 1
ATOM 966 O O . MET A 1 129 ? -4.508 -13.039 -3.176 1 96.94 129 MET A O 1
ATOM 970 N N . ALA A 1 130 ? -4.152 -12.102 -1.215 1 95.94 130 ALA A N 1
ATOM 971 C CA . ALA A 1 130 ? -2.818 -12.672 -1.039 1 95.94 130 ALA A CA 1
ATOM 972 C C . ALA A 1 130 ? -2.893 -14.172 -0.801 1 95.94 130 ALA A C 1
ATOM 974 O O . ALA A 1 130 ? -1.975 -14.914 -1.167 1 95.94 130 ALA A O 1
ATOM 975 N N . THR A 1 131 ? -3.998 -14.664 -0.224 1 96.38 131 THR A N 1
ATOM 976 C CA . THR A 1 131 ? -4.012 -16.047 0.239 1 96.38 131 THR A CA 1
ATOM 977 C C . THR A 1 131 ? -4.938 -16.906 -0.625 1 96.38 131 THR A C 1
ATOM 979 O O . T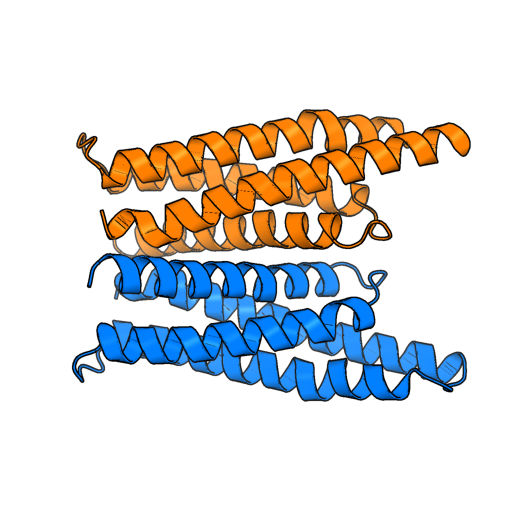HR A 1 131 ? -4.945 -18.125 -0.515 1 96.38 131 THR A O 1
ATOM 982 N N . ALA A 1 132 ? -5.723 -16.266 -1.504 1 95.19 132 ALA A N 1
ATOM 983 C CA . ALA A 1 132 ? -6.781 -16.938 -2.252 1 95.19 132 ALA A CA 1
ATOM 984 C C . ALA A 1 132 ? -6.262 -18.188 -2.938 1 95.19 132 ALA A C 1
ATOM 986 O O . ALA A 1 132 ? -6.918 -19.234 -2.914 1 95.19 132 ALA A O 1
ATOM 987 N N . LYS A 1 133 ? -5.109 -18.156 -3.443 1 91.5 133 LYS A N 1
ATOM 988 C CA . LYS A 1 133 ? -4.578 -19.266 -4.238 1 91.5 133 LYS A CA 1
ATOM 989 C C . LYS A 1 133 ? -4.223 -20.453 -3.357 1 91.5 133 LYS A C 1
ATOM 991 O O . LYS A 1 133 ? -3.957 -21.547 -3.861 1 91.5 133 LYS A O 1
ATOM 996 N N . LEU A 1 134 ? -4.262 -20.297 -2.107 1 92.69 134 LEU A N 1
ATOM 997 C CA . LEU A 1 134 ? -3.908 -21.391 -1.198 1 92.69 134 LEU A CA 1
ATOM 998 C C . LEU A 1 134 ? -5.137 -22.219 -0.833 1 92.69 134 LEU A C 1
ATOM 1000 O O . LEU A 1 134 ? -5.027 -23.203 -0.099 1 92.69 134 LEU A O 1
ATOM 1004 N N . PHE A 1 135 ? -6.25 -21.828 -1.354 1 91.94 135 PHE A N 1
ATOM 1005 C CA . PHE A 1 135 ? -7.496 -22.547 -1.114 1 91.94 135 PHE A CA 1
ATOM 1006 C C . PHE A 1 135 ? -7.969 -23.234 -2.383 1 91.94 135 PHE A C 1
ATOM 1008 O O . PHE A 1 135 ? -7.645 -22.812 -3.492 1 91.94 135 PHE A O 1
ATOM 1015 N N . MET B 1 1 ? 0.434 -27.641 7.301 1 65.81 1 MET B N 1
ATOM 1016 C CA . MET B 1 1 ? 1.311 -27.078 6.281 1 65.81 1 MET B CA 1
ATOM 1017 C C . MET B 1 1 ? 0.606 -25.953 5.52 1 65.81 1 MET B C 1
ATOM 1019 O O . MET B 1 1 ? 1.143 -24.859 5.383 1 65.81 1 MET B O 1
ATOM 1023 N N . GLN B 1 2 ? -0.763 -26.062 5.504 1 82.75 2 GLN B N 1
ATOM 1024 C CA . GLN B 1 2 ? -1.525 -25.109 4.715 1 82.75 2 GLN B CA 1
ATOM 1025 C C . GLN B 1 2 ? -1.696 -23.781 5.473 1 82.75 2 GLN B C 1
ATOM 1027 O O . GLN B 1 2 ? -1.551 -22.703 4.895 1 82.75 2 GLN B O 1
ATOM 1032 N N . TYR B 1 3 ? -1.677 -23.906 6.824 1 90.94 3 TYR B N 1
ATOM 1033 C CA . TYR B 1 3 ? -1.916 -22.703 7.621 1 90.94 3 TYR B CA 1
ATOM 1034 C C . TYR B 1 3 ? -0.658 -21.844 7.715 1 90.94 3 TYR B C 1
ATOM 1036 O O . TYR B 1 3 ? -0.734 -20.625 7.711 1 90.94 3 TYR B O 1
ATOM 1044 N N . VAL B 1 4 ? 0.46 -22.562 7.789 1 92.75 4 VAL B N 1
ATOM 1045 C CA . VAL B 1 4 ? 1.723 -21.844 7.871 1 92.75 4 VAL B CA 1
ATOM 1046 C C . VAL B 1 4 ? 1.939 -21.031 6.594 1 92.75 4 VAL B C 1
ATOM 1048 O O . VAL B 1 4 ? 2.406 -19.891 6.645 1 92.75 4 VAL B O 1
ATOM 1051 N N . TYR B 1 5 ? 1.55 -21.5 5.473 1 93.62 5 TYR B N 1
ATOM 1052 C CA . TYR B 1 5 ? 1.691 -20.797 4.199 1 93.62 5 TYR B CA 1
ATOM 1053 C C . TYR B 1 5 ? 0.749 -19.609 4.125 1 93.62 5 TYR B C 1
ATOM 1055 O O . TYR B 1 5 ? 1.146 -18.516 3.699 1 93.62 5 TYR B O 1
ATOM 1063 N N . ILE B 1 6 ? -0.439 -19.828 4.602 1 95.31 6 ILE B N 1
ATOM 1064 C CA . ILE B 1 6 ? -1.448 -18.766 4.582 1 95.31 6 ILE B CA 1
ATOM 1065 C C . ILE B 1 6 ? -0.997 -17.609 5.461 1 95.31 6 ILE B C 1
ATOM 1067 O O . ILE B 1 6 ? -1.045 -16.453 5.043 1 95.31 6 ILE B O 1
ATOM 1071 N N . VAL B 1 7 ? -0.462 -17.938 6.594 1 96.25 7 VAL B N 1
ATOM 1072 C CA . VAL B 1 7 ? -0.052 -16.906 7.547 1 96.25 7 VAL B CA 1
ATOM 1073 C C . VAL B 1 7 ? 1.188 -16.188 7.023 1 96.25 7 VAL B C 1
ATOM 1075 O O . VAL B 1 7 ? 1.268 -14.961 7.082 1 96.25 7 VAL B O 1
ATOM 1078 N N . THR B 1 8 ? 2.123 -16.922 6.496 1 97.25 8 THR B N 1
ATOM 1079 C CA . THR B 1 8 ? 3.381 -16.328 6.047 1 97.25 8 THR B CA 1
ATOM 1080 C C . THR B 1 8 ? 3.152 -15.414 4.848 1 97.25 8 THR B C 1
ATOM 1082 O O . THR B 1 8 ? 3.631 -14.281 4.832 1 97.25 8 THR B O 1
ATOM 1085 N N . ILE B 1 9 ? 2.369 -15.867 3.914 1 96.88 9 ILE B N 1
ATOM 1086 C CA . ILE B 1 9 ? 2.131 -15.047 2.736 1 96.88 9 ILE B CA 1
ATOM 1087 C C . ILE B 1 9 ? 1.256 -13.852 3.111 1 96.88 9 ILE B C 1
ATOM 1089 O O . ILE B 1 9 ? 1.451 -12.742 2.602 1 96.88 9 ILE B O 1
ATOM 1093 N N . GLY B 1 10 ? 0.279 -14.094 3.969 1 96.88 10 GLY B N 1
ATOM 1094 C CA . GLY B 1 10 ? -0.552 -12.992 4.438 1 96.88 10 GLY B CA 1
ATOM 1095 C C . GLY B 1 10 ? 0.242 -11.891 5.113 1 96.88 10 GLY B C 1
ATOM 1096 O O . GLY B 1 10 ? 0.083 -10.719 4.785 1 96.88 10 GLY B O 1
ATOM 1097 N N . LEU B 1 11 ? 1.103 -12.336 6.02 1 97.69 11 LEU B N 1
ATOM 1098 C CA . LEU B 1 11 ? 1.933 -11.359 6.723 1 97.69 11 LEU B CA 1
ATOM 1099 C C . LEU B 1 11 ? 2.881 -10.656 5.758 1 97.69 11 LEU B C 1
ATOM 1101 O O . LEU B 1 11 ? 3.082 -9.445 5.852 1 97.69 11 LEU B O 1
ATOM 1105 N N . HIS B 1 12 ? 3.455 -11.406 4.859 1 98.19 12 HIS B N 1
ATOM 1106 C CA . HIS B 1 12 ? 4.391 -10.836 3.891 1 98.19 12 HIS B CA 1
ATOM 1107 C C . HIS B 1 12 ? 3.729 -9.742 3.059 1 98.19 12 HIS B C 1
ATOM 1109 O O . HIS B 1 12 ? 4.242 -8.625 2.971 1 98.19 12 HIS B O 1
ATOM 1115 N N . VAL B 1 13 ? 2.555 -10.023 2.557 1 97.69 13 VAL B N 1
ATOM 1116 C CA . VAL B 1 13 ? 1.875 -9.109 1.646 1 97.69 13 VAL B CA 1
ATOM 1117 C C . VAL B 1 13 ? 1.315 -7.922 2.428 1 97.69 13 VAL B C 1
ATOM 1119 O O . VAL B 1 13 ? 1.44 -6.773 1.999 1 97.69 13 VAL B O 1
ATOM 1122 N N . MET B 1 14 ? 0.803 -8.203 3.627 1 97.06 14 MET B N 1
ATOM 1123 C CA . MET B 1 14 ? 0.251 -7.121 4.434 1 97.06 14 MET B CA 1
ATOM 1124 C C . MET B 1 14 ? 1.346 -6.148 4.859 1 97.06 14 MET B C 1
ATOM 1126 O O . MET B 1 14 ? 1.167 -4.934 4.781 1 97.06 14 MET B O 1
ATOM 1130 N N . ALA B 1 15 ? 2.412 -6.691 5.293 1 97.94 15 ALA B N 1
ATOM 1131 C CA . ALA B 1 15 ? 3.539 -5.844 5.668 1 97.94 15 ALA B CA 1
ATOM 1132 C C . ALA B 1 15 ? 4.074 -5.074 4.465 1 97.94 15 ALA B C 1
ATOM 1134 O O . ALA B 1 15 ? 4.465 -3.912 4.582 1 97.94 15 ALA B O 1
ATOM 1135 N N . GLY B 1 16 ? 4.121 -5.719 3.328 1 98.19 16 GLY B N 1
ATOM 1136 C CA . GLY B 1 16 ? 4.578 -5.07 2.107 1 98.19 16 GLY B CA 1
ATOM 1137 C C . GLY B 1 16 ? 3.686 -3.926 1.669 1 98.19 16 GLY B C 1
ATOM 1138 O O . GLY B 1 16 ? 4.176 -2.857 1.297 1 98.19 16 GLY B O 1
ATOM 1139 N N . VAL B 1 17 ? 2.424 -4.129 1.698 1 97.19 17 VAL B N 1
ATOM 1140 C CA . VAL B 1 17 ? 1.464 -3.109 1.296 1 97.19 17 VAL B CA 1
ATOM 1141 C C . VAL B 1 17 ? 1.554 -1.914 2.242 1 97.19 17 VAL B C 1
ATOM 1143 O O . VAL B 1 17 ? 1.529 -0.762 1.803 1 97.19 17 VAL B O 1
ATOM 1146 N N . PHE B 1 18 ? 1.661 -2.234 3.523 1 96.88 18 PHE B N 1
ATOM 1147 C CA . PHE B 1 18 ? 1.818 -1.146 4.48 1 96.88 18 PHE B CA 1
ATOM 1148 C C . PHE B 1 18 ? 3.088 -0.354 4.195 1 96.88 18 PHE B C 1
ATOM 1150 O O . PHE B 1 18 ? 3.061 0.876 4.137 1 96.88 18 PHE B O 1
ATOM 1157 N N . TRP B 1 19 ? 4.168 -1.1 4.047 1 98.25 19 TRP B N 1
ATOM 1158 C CA . TRP B 1 19 ? 5.469 -0.475 3.818 1 98.25 19 TRP B CA 1
ATOM 1159 C C . TRP B 1 19 ? 5.457 0.36 2.543 1 98.25 19 TRP B C 1
ATOM 1161 O O . TRP B 1 19 ? 5.707 1.566 2.58 1 98.25 19 TRP B O 1
ATOM 1171 N N . ALA B 1 20 ? 5.164 -0.203 1.433 1 97.81 20 ALA B N 1
ATOM 1172 C CA . ALA B 1 20 ? 5.164 0.49 0.147 1 97.81 20 ALA B CA 1
ATOM 1173 C C . ALA B 1 20 ? 4.113 1.597 0.121 1 97.81 20 ALA B C 1
ATOM 1175 O O . ALA B 1 20 ? 4.391 2.713 -0.322 1 97.81 20 ALA B O 1
ATOM 1176 N N . GLY B 1 21 ? 2.998 1.3 0.644 1 94.62 21 GLY B N 1
ATOM 1177 C CA . GLY B 1 21 ? 1.904 2.258 0.6 1 94.62 21 GLY B CA 1
ATOM 1178 C C . GLY B 1 21 ? 2.184 3.518 1.397 1 94.62 21 GLY B C 1
ATOM 1179 O O . GLY B 1 21 ? 1.972 4.629 0.907 1 94.62 21 GLY B O 1
ATOM 1180 N N . THR B 1 22 ? 2.598 3.387 2.6 1 95.44 22 THR B N 1
ATOM 1181 C CA . THR B 1 22 ? 2.875 4.559 3.424 1 95.44 22 THR B CA 1
ATOM 1182 C C . THR B 1 22 ? 4.066 5.336 2.871 1 95.44 22 THR B C 1
ATOM 1184 O O . THR B 1 22 ? 4.102 6.566 2.947 1 95.44 22 THR B O 1
ATOM 1187 N N . THR B 1 23 ? 5.004 4.602 2.322 1 97.31 23 THR B N 1
ATOM 1188 C CA . THR B 1 23 ? 6.141 5.281 1.714 1 97.31 23 THR B CA 1
ATOM 1189 C C . THR B 1 23 ? 5.691 6.156 0.548 1 97.31 23 THR B C 1
ATOM 1191 O O . THR B 1 23 ? 6.102 7.316 0.44 1 97.31 23 THR B O 1
ATOM 1194 N N . ILE B 1 24 ? 4.852 5.684 -0.207 1 94.81 24 ILE B N 1
ATOM 1195 C CA . ILE B 1 24 ? 4.344 6.418 -1.361 1 94.81 24 ILE B CA 1
ATOM 1196 C C . ILE B 1 24 ? 3.506 7.602 -0.891 1 94.81 24 ILE B C 1
ATOM 1198 O O . ILE B 1 24 ? 3.59 8.695 -1.457 1 94.81 24 ILE B O 1
ATOM 1202 N N . ALA B 1 25 ? 2.701 7.387 0.13 1 92.56 25 ALA B N 1
ATOM 1203 C CA . ALA B 1 25 ? 1.869 8.461 0.673 1 92.56 25 ALA B CA 1
ATOM 1204 C C . ALA B 1 25 ? 2.729 9.602 1.197 1 92.56 25 ALA B C 1
ATOM 1206 O O . ALA B 1 25 ? 2.467 10.773 0.894 1 92.56 25 ALA B O 1
ATOM 1207 N N . VAL B 1 26 ? 3.734 9.273 1.918 1 94.25 26 VAL B N 1
ATOM 1208 C CA . VAL B 1 26 ? 4.605 10.289 2.504 1 94.25 26 VAL B CA 1
ATOM 1209 C C . VAL B 1 26 ? 5.375 11.008 1.401 1 94.25 26 VAL B C 1
ATOM 1211 O O . VAL B 1 26 ? 5.559 12.227 1.459 1 94.25 26 VAL B O 1
ATOM 1214 N N . ALA B 1 27 ? 5.793 10.25 0.437 1 94.5 27 ALA B N 1
ATOM 1215 C CA . ALA B 1 27 ? 6.527 10.82 -0.687 1 94.5 27 ALA B CA 1
ATOM 1216 C C . ALA B 1 27 ? 5.664 11.812 -1.463 1 94.5 27 ALA B C 1
ATOM 1218 O O . ALA B 1 27 ? 6.168 12.797 -2.002 1 94.5 27 ALA B O 1
ATOM 1219 N N . ARG B 1 28 ? 4.473 11.562 -1.528 1 89.81 28 ARG B N 1
ATOM 1220 C CA . ARG B 1 28 ? 3.553 12.336 -2.355 1 89.81 28 ARG B CA 1
ATOM 1221 C C . ARG B 1 28 ? 3.217 13.672 -1.696 1 89.81 28 ARG B C 1
ATOM 1223 O O . ARG B 1 28 ? 2.939 14.656 -2.383 1 89.81 28 ARG B O 1
ATOM 1230 N N . ASP B 1 29 ? 3.139 13.695 -0.406 1 89.12 29 ASP B N 1
ATOM 1231 C CA . ASP B 1 29 ? 2.762 14.898 0.32 1 89.12 29 ASP B CA 1
ATOM 1232 C C . ASP B 1 29 ? 3.814 15.266 1.362 1 89.12 29 ASP B C 1
ATOM 1234 O O . ASP B 1 29 ? 3.818 14.719 2.467 1 89.12 29 ASP B O 1
ATOM 1238 N N . PRO B 1 30 ? 4.57 16.281 1.038 1 84.56 30 PRO B N 1
ATOM 1239 C CA . PRO B 1 30 ? 5.672 16.641 1.935 1 84.56 30 PRO B CA 1
ATOM 1240 C C . PRO B 1 30 ? 5.184 17.219 3.264 1 84.56 30 PRO B C 1
ATOM 1242 O O . PRO B 1 30 ? 5.969 17.359 4.203 1 84.56 30 PRO B O 1
ATOM 1245 N N . GLU B 1 31 ? 3.953 17.5 3.385 1 87.31 31 GLU B N 1
ATOM 1246 C CA . GLU B 1 31 ? 3.428 18.016 4.645 1 87.31 31 GLU B CA 1
ATOM 1247 C C . GLU B 1 31 ? 3.27 16.906 5.676 1 87.31 31 GLU B C 1
ATOM 1249 O O . GLU B 1 31 ? 3.119 17.172 6.867 1 87.31 31 GLU B O 1
ATOM 1254 N N . ILE B 1 32 ? 3.322 15.773 5.156 1 90.5 32 ILE B N 1
ATOM 1255 C CA . ILE B 1 32 ? 3.258 14.641 6.078 1 90.5 32 ILE B CA 1
ATOM 1256 C C . ILE B 1 32 ? 4.594 14.492 6.805 1 90.5 32 ILE B C 1
ATOM 1258 O O . ILE B 1 32 ? 5.652 14.492 6.176 1 90.5 32 ILE B O 1
ATOM 1262 N N . LYS B 1 33 ? 4.555 14.383 8.086 1 91.06 33 LYS B N 1
ATOM 1263 C CA . LYS B 1 33 ? 5.758 14.219 8.898 1 91.06 33 LYS B CA 1
ATOM 1264 C C . LYS B 1 33 ? 6.324 12.812 8.766 1 91.06 33 LYS B C 1
ATOM 1266 O O . LYS B 1 33 ? 5.859 11.883 9.438 1 91.06 33 LYS B O 1
ATOM 1271 N N . ALA B 1 34 ? 7.332 12.719 8 1 94.25 34 ALA B N 1
ATOM 1272 C CA . ALA B 1 34 ? 7.945 11.422 7.719 1 94.25 34 ALA B CA 1
ATOM 1273 C C . ALA B 1 34 ? 8.445 10.758 9 1 94.25 34 ALA B C 1
ATOM 1275 O O . ALA B 1 34 ? 8.477 9.531 9.094 1 94.25 34 ALA B O 1
ATOM 1276 N N . GLU B 1 35 ? 8.82 11.531 9.953 1 94.31 35 GLU B N 1
ATOM 1277 C CA . GLU B 1 35 ? 9.375 11.031 11.203 1 94.31 35 GLU B CA 1
ATOM 1278 C C . GLU B 1 35 ? 8.344 10.211 11.977 1 94.31 35 GLU B C 1
ATOM 1280 O O . GLU B 1 35 ? 8.703 9.414 12.844 1 94.31 35 GLU B O 1
ATOM 1285 N N . ARG B 1 36 ? 7.145 10.383 11.648 1 93 36 ARG B N 1
ATOM 1286 C CA . ARG B 1 36 ? 6.098 9.648 12.352 1 93 36 ARG B CA 1
ATOM 1287 C C . ARG B 1 36 ? 5.895 8.266 11.734 1 93 36 ARG B C 1
ATOM 1289 O O . ARG B 1 36 ? 5.273 7.395 12.344 1 93 36 ARG B O 1
ATOM 1296 N N . PHE B 1 37 ? 6.391 8.07 10.539 1 95.31 37 PHE B N 1
ATOM 1297 C CA . PHE B 1 37 ? 6.102 6.836 9.82 1 95.31 37 PHE B CA 1
ATOM 1298 C C . PHE B 1 37 ? 7.352 5.973 9.711 1 95.31 37 PHE B C 1
ATOM 1300 O O . PHE B 1 37 ? 7.262 4.777 9.414 1 95.31 37 PHE B O 1
ATOM 1307 N N . ILE B 1 38 ? 8.461 6.574 9.992 1 97.12 38 ILE B N 1
ATOM 1308 C CA . ILE B 1 38 ? 9.695 5.883 9.648 1 97.12 38 ILE B CA 1
ATOM 1309 C C . ILE B 1 38 ? 9.867 4.652 10.539 1 97.12 38 ILE B C 1
ATOM 1311 O O . ILE B 1 38 ? 10.32 3.605 10.078 1 97.12 38 ILE B O 1
ATOM 1315 N N . ARG B 1 39 ? 9.586 4.691 11.734 1 96.25 39 ARG B N 1
ATOM 1316 C CA . ARG B 1 39 ? 9.75 3.535 12.602 1 96.25 39 ARG B CA 1
ATOM 1317 C C . ARG B 1 39 ? 8.836 2.395 12.188 1 96.25 39 ARG B C 1
ATOM 1319 O O . ARG B 1 39 ? 9.289 1.27 11.961 1 96.25 39 ARG B O 1
ATOM 1326 N N . PRO B 1 40 ? 7.527 2.605 12.047 1 96.44 40 PRO B N 1
ATOM 1327 C CA . PRO B 1 40 ? 6.672 1.518 11.57 1 96.44 40 PRO B CA 1
ATOM 1328 C C . PRO B 1 40 ? 7.043 1.052 10.164 1 96.44 40 PRO B C 1
ATOM 1330 O O . PRO B 1 40 ? 6.906 -0.131 9.844 1 96.44 40 PRO B O 1
ATOM 1333 N N . GLN B 1 41 ? 7.488 1.906 9.312 1 97.88 41 GLN B N 1
ATOM 1334 C CA . GLN B 1 41 ? 7.91 1.522 7.969 1 97.88 41 GLN B CA 1
ATOM 1335 C C . GLN B 1 41 ? 9.094 0.562 8.023 1 97.88 41 GLN B C 1
ATOM 1337 O O . GLN B 1 41 ? 9.094 -0.472 7.352 1 97.88 41 GLN B O 1
ATOM 1342 N N . LEU B 1 42 ? 10.062 0.9 8.773 1 98.06 42 LEU B N 1
ATOM 1343 C CA . LEU B 1 42 ? 11.234 0.04 8.891 1 98.06 42 LEU B CA 1
ATOM 1344 C C . LEU B 1 42 ? 10.883 -1.281 9.562 1 98.06 42 LEU B C 1
ATOM 1346 O O . LEU B 1 42 ? 11.414 -2.332 9.195 1 98.06 42 LEU B O 1
ATOM 1350 N N . GLY B 1 43 ? 10.055 -1.225 10.539 1 98.12 43 GLY B N 1
ATOM 1351 C CA . GLY B 1 43 ? 9.539 -2.455 11.117 1 98.12 43 GLY B CA 1
ATOM 1352 C C . GLY B 1 43 ? 8.844 -3.346 10.102 1 98.12 43 GLY B C 1
ATOM 1353 O O . GLY B 1 43 ? 9.078 -4.559 10.078 1 98.12 43 GLY B O 1
ATOM 1354 N N . ALA B 1 44 ? 7.992 -2.77 9.352 1 98.31 44 ALA B N 1
ATOM 1355 C CA . ALA B 1 44 ? 7.289 -3.508 8.305 1 98.31 44 ALA B CA 1
ATOM 1356 C C . ALA B 1 44 ? 8.273 -4.09 7.289 1 98.31 44 ALA B C 1
ATOM 1358 O O . ALA B 1 44 ? 8.109 -5.223 6.836 1 98.31 44 ALA B O 1
ATOM 1359 N N . SER B 1 45 ? 9.242 -3.266 6.898 1 98.62 45 SER B N 1
ATOM 1360 C CA . SER B 1 45 ? 10.242 -3.773 5.965 1 98.62 45 SER B CA 1
ATOM 1361 C C . SER B 1 45 ? 10.969 -4.992 6.535 1 98.62 45 SER B C 1
ATOM 1363 O O . SER B 1 45 ? 11.234 -5.957 5.816 1 98.62 45 SER B O 1
ATOM 1365 N N . GLY B 1 46 ? 11.32 -4.938 7.824 1 98.56 46 GLY B N 1
ATOM 1366 C CA . GLY B 1 46 ? 11.914 -6.098 8.477 1 98.56 46 GLY B CA 1
ATOM 1367 C C . GLY B 1 46 ? 11.031 -7.332 8.406 1 98.56 46 GLY B C 1
ATOM 1368 O O . GLY B 1 46 ? 11.516 -8.422 8.094 1 98.56 46 GLY B O 1
ATOM 1369 N N . LEU B 1 47 ? 9.766 -7.176 8.688 1 98.69 47 LEU B N 1
ATOM 1370 C CA . LEU B 1 47 ? 8.812 -8.281 8.609 1 98.69 47 LEU B CA 1
ATOM 1371 C C . LEU B 1 47 ? 8.711 -8.82 7.191 1 98.69 47 LEU B C 1
ATOM 1373 O O . LEU B 1 47 ? 8.633 -10.031 6.984 1 98.69 47 LEU B O 1
ATOM 1377 N N . VAL B 1 48 ? 8.711 -7.961 6.223 1 98.62 48 VAL B N 1
ATOM 1378 C CA . VAL B 1 48 ? 8.641 -8.352 4.82 1 98.62 48 VAL B CA 1
ATOM 1379 C C . VAL B 1 48 ? 9.836 -9.219 4.461 1 98.62 48 VAL B C 1
ATOM 1381 O O . VAL B 1 48 ? 9.688 -10.266 3.818 1 98.62 48 VAL B O 1
ATOM 1384 N N . PHE B 1 49 ? 11.008 -8.836 4.875 1 98.56 49 PHE B N 1
ATOM 1385 C CA . PHE B 1 49 ? 12.203 -9.594 4.535 1 98.56 49 PHE B CA 1
ATOM 1386 C C . PHE B 1 49 ? 12.219 -10.938 5.258 1 98.56 49 PHE B C 1
ATOM 1388 O O . PHE B 1 49 ? 12.57 -11.961 4.668 1 98.56 49 PHE B O 1
ATOM 1395 N N . LEU B 1 50 ? 11.82 -10.914 6.527 1 98.19 50 LEU B N 1
ATOM 1396 C CA . LEU B 1 50 ? 11.781 -12.156 7.289 1 98.19 50 LEU B CA 1
ATOM 1397 C C . LEU B 1 50 ? 10.797 -13.148 6.672 1 98.19 50 LEU B C 1
ATOM 1399 O O . LEU B 1 50 ? 11.141 -14.312 6.441 1 98.19 50 LEU B O 1
ATOM 1403 N N . THR B 1 51 ? 9.633 -12.695 6.387 1 97.94 51 THR B N 1
ATOM 1404 C CA . THR B 1 51 ? 8.625 -13.562 5.785 1 97.94 51 THR B CA 1
ATOM 1405 C C . THR B 1 51 ? 9.008 -13.922 4.352 1 97.94 51 THR B C 1
ATOM 1407 O O . THR B 1 51 ? 8.703 -15.023 3.879 1 97.94 51 THR B O 1
ATOM 1410 N N . GLY B 1 52 ? 9.656 -13.016 3.678 1 96.56 52 GLY B N 1
ATOM 1411 C CA . GLY B 1 52 ? 10.156 -13.328 2.35 1 96.56 52 GLY B CA 1
ATOM 1412 C C . GLY B 1 52 ? 11.172 -14.461 2.342 1 96.56 52 GLY B C 1
ATOM 1413 O O . GLY B 1 52 ? 11.117 -15.336 1.477 1 96.56 52 GLY B O 1
ATOM 1414 N N . ILE B 1 53 ? 12.086 -14.414 3.275 1 95.06 53 ILE B N 1
ATOM 1415 C CA . ILE B 1 53 ? 13.07 -15.477 3.424 1 95.06 53 ILE B CA 1
ATOM 1416 C C . ILE B 1 53 ? 12.359 -16.797 3.68 1 95.06 53 ILE B C 1
ATOM 1418 O O . ILE B 1 53 ? 12.711 -17.828 3.096 1 95.06 53 ILE B O 1
ATOM 1422 N N . LEU B 1 54 ? 11.352 -16.797 4.516 1 94.5 54 LEU B N 1
ATOM 1423 C CA . LEU B 1 54 ? 10.586 -18 4.809 1 94.5 54 LEU B CA 1
ATOM 1424 C C . LEU B 1 54 ? 9.867 -18.516 3.562 1 94.5 54 LEU B C 1
ATOM 1426 O O . LEU B 1 54 ? 9.867 -19.719 3.289 1 94.5 54 LEU B O 1
ATOM 1430 N N . LEU B 1 55 ? 9.328 -17.625 2.771 1 94.25 55 LEU B N 1
ATOM 1431 C CA . LEU B 1 55 ? 8.633 -18.016 1.551 1 94.25 55 LEU B CA 1
ATOM 1432 C C . LEU B 1 55 ? 9.609 -18.594 0.534 1 94.25 55 LEU B C 1
ATOM 1434 O O . LEU B 1 55 ? 9.289 -19.562 -0.168 1 94.25 55 LEU B O 1
ATOM 1438 N N . TRP B 1 56 ? 10.734 -17.984 0.496 1 91.25 56 TRP B N 1
ATOM 1439 C CA . TRP B 1 56 ? 11.766 -18.531 -0.388 1 91.25 56 TRP B CA 1
ATOM 1440 C C . TRP B 1 56 ? 12.133 -19.953 0.01 1 91.25 56 TRP B C 1
ATOM 1442 O O . TRP B 1 56 ? 12.273 -20.828 -0.849 1 91.25 56 TRP B O 1
ATOM 1452 N N . TYR B 1 57 ? 12.227 -20.172 1.23 1 88.38 57 TYR B N 1
ATOM 1453 C CA . TYR B 1 57 ? 12.562 -21.5 1.757 1 88.38 57 TYR B CA 1
ATOM 1454 C C . TYR B 1 57 ? 11.469 -22.5 1.445 1 88.38 57 TYR B C 1
ATOM 1456 O O . TYR B 1 57 ? 11.75 -23.641 1.039 1 88.38 57 TYR B O 1
ATOM 1464 N N . PHE B 1 58 ? 10.25 -22.109 1.54 1 85.75 58 PHE B N 1
ATOM 1465 C CA . PHE B 1 58 ? 9.109 -23 1.358 1 85.75 58 PHE B CA 1
ATOM 1466 C C . PHE B 1 58 ? 8.875 -23.297 -0.12 1 85.75 58 PHE B C 1
ATOM 1468 O O . PHE B 1 58 ? 8.5 -24.406 -0.485 1 85.75 58 PHE B O 1
ATOM 1475 N N . PHE B 1 59 ? 9.164 -22.359 -1.021 1 82.81 59 PHE B N 1
ATOM 1476 C CA . PHE B 1 59 ? 8.609 -22.484 -2.363 1 82.81 59 PHE B CA 1
ATOM 1477 C C . PHE B 1 59 ? 9.719 -22.547 -3.404 1 82.81 59 PHE B C 1
ATOM 1479 O O . PHE B 1 59 ? 9.477 -22.875 -4.562 1 82.81 59 PHE B O 1
ATOM 1486 N N . HIS B 1 60 ? 10.953 -22.172 -3.287 1 79.81 60 HIS B N 1
ATOM 1487 C CA . HIS B 1 60 ? 11.961 -22.094 -4.34 1 79.81 60 HIS B CA 1
ATOM 1488 C C . HIS B 1 60 ? 13.078 -23.109 -4.094 1 79.81 60 HIS B C 1
ATOM 1490 O O . HIS B 1 60 ? 14.047 -23.172 -4.855 1 79.81 60 HIS B O 1
ATOM 1496 N N . GLU B 1 61 ? 12.852 -24.344 -4.023 1 71.19 61 GLU B N 1
ATOM 1497 C CA . GLU B 1 61 ? 13.781 -25.438 -3.795 1 71.19 61 GLU B CA 1
ATOM 1498 C C . GLU B 1 61 ? 14.875 -25.469 -4.863 1 71.19 61 GLU B C 1
ATOM 1500 O O . GLU B 1 61 ? 14.984 -26.438 -5.617 1 71.19 61 GLU B O 1
ATOM 1505 N N . GLY B 1 62 ? 15.664 -24.344 -5.043 1 71.88 62 GLY B N 1
ATOM 1506 C CA . GLY B 1 62 ? 16.906 -24.469 -5.793 1 71.88 62 GLY B CA 1
ATOM 1507 C C . GLY B 1 62 ? 16.797 -23.938 -7.215 1 71.88 62 GLY B C 1
ATOM 1508 O O . GLY B 1 62 ? 17.797 -23.812 -7.914 1 71.88 62 GLY B O 1
ATOM 1509 N N . ALA B 1 63 ? 15.688 -23.672 -7.879 1 78.81 63 ALA B N 1
ATOM 1510 C CA . ALA B 1 63 ? 15.547 -23.188 -9.25 1 78.81 63 ALA B CA 1
ATOM 1511 C C . ALA B 1 63 ? 15.82 -21.688 -9.328 1 78.81 63 ALA B C 1
ATOM 1513 O O . ALA B 1 63 ? 15.516 -20.953 -8.391 1 78.81 63 ALA B O 1
ATOM 1514 N N . PHE B 1 64 ? 16.656 -21.188 -10.25 1 89.31 64 PHE B N 1
ATOM 1515 C CA . PHE B 1 64 ? 16.891 -19.781 -10.523 1 89.31 64 PHE B CA 1
ATOM 1516 C C . PHE B 1 64 ? 16.594 -19.453 -11.984 1 89.31 64 PHE B C 1
ATOM 1518 O O . PHE B 1 64 ? 17.5 -19.109 -12.742 1 89.31 64 PHE B O 1
ATOM 1525 N N . GLY B 1 65 ? 15.328 -19.641 -12.336 1 92.06 65 GLY B N 1
ATOM 1526 C CA . GLY B 1 65 ? 14.82 -19.359 -13.664 1 92.06 65 GLY B CA 1
ATOM 1527 C C . GLY B 1 65 ? 14.352 -17.922 -13.836 1 92.06 65 GLY B C 1
ATOM 1528 O O . GLY B 1 65 ? 14.734 -17.047 -13.055 1 92.06 65 GLY B O 1
ATOM 1529 N N . PRO B 1 66 ? 13.734 -17.641 -14.883 1 94.12 66 PRO B N 1
ATOM 1530 C CA . PRO B 1 66 ? 13.281 -16.266 -15.172 1 94.12 66 PRO B CA 1
ATOM 1531 C C . PRO B 1 66 ? 12.406 -15.703 -14.062 1 94.12 66 PRO B C 1
ATOM 1533 O O . PRO B 1 66 ? 12.531 -14.523 -13.711 1 94.12 66 PRO B O 1
ATOM 1536 N N . MET B 1 67 ? 11.484 -16.5 -13.484 1 92.69 67 MET B N 1
ATOM 1537 C CA . MET B 1 67 ? 10.641 -16.047 -12.383 1 92.69 67 MET B CA 1
ATOM 1538 C C . MET B 1 67 ? 11.492 -15.586 -11.203 1 92.69 67 MET B C 1
ATOM 1540 O O . MET B 1 67 ? 11.258 -14.508 -10.648 1 92.69 67 MET B O 1
ATOM 1544 N N . GLU B 1 68 ? 12.5 -16.375 -10.852 1 93.94 68 GLU B N 1
ATOM 1545 C CA . GLU B 1 68 ? 13.367 -16.062 -9.719 1 93.94 68 GLU B CA 1
ATOM 1546 C C . GLU B 1 68 ? 14.227 -14.836 -10 1 93.94 68 GLU B C 1
ATOM 1548 O O . GLU B 1 68 ? 14.531 -14.062 -9.094 1 93.94 68 GLU B O 1
ATOM 1553 N N . LYS B 1 69 ? 14.57 -14.688 -11.219 1 96.31 69 LYS B N 1
ATOM 1554 C CA . LYS B 1 69 ? 15.352 -13.5 -11.586 1 96.31 69 LYS B CA 1
ATOM 1555 C C . LYS B 1 69 ? 14.531 -12.227 -11.391 1 96.31 69 LYS B C 1
ATOM 1557 O O . LYS B 1 69 ? 15.055 -11.219 -10.914 1 96.31 69 LYS B O 1
ATOM 1562 N N . VAL B 1 70 ? 13.266 -12.242 -11.766 1 96.44 70 VAL B N 1
ATOM 1563 C CA . VAL B 1 70 ? 12.383 -11.102 -11.562 1 96.44 70 VAL B CA 1
ATOM 1564 C C . VAL B 1 70 ? 12.18 -10.867 -10.07 1 96.44 70 VAL B C 1
ATOM 1566 O O . VAL B 1 70 ? 12.234 -9.727 -9.602 1 96.44 70 VAL B O 1
ATOM 1569 N N . LEU B 1 71 ? 12.0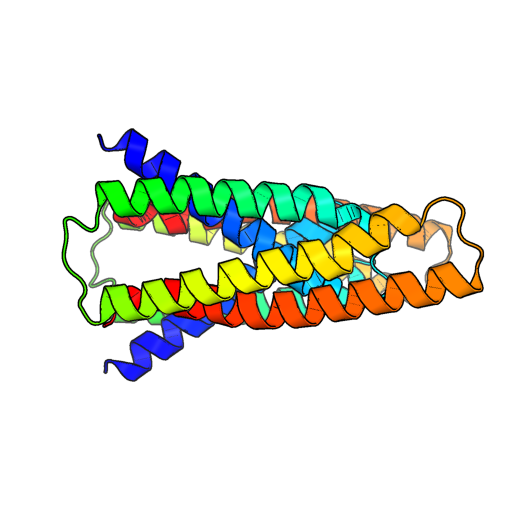16 -11.977 -9.328 1 95.69 71 LEU B N 1
ATOM 1570 C CA . LEU B 1 71 ? 11.875 -11.867 -7.879 1 95.69 71 LEU B CA 1
ATOM 1571 C C . LEU B 1 71 ? 13.133 -11.281 -7.254 1 95.69 71 LEU B C 1
ATOM 1573 O O . LEU B 1 71 ? 13.055 -10.453 -6.344 1 95.69 71 LEU B O 1
ATOM 1577 N N . ALA B 1 72 ? 14.289 -11.695 -7.758 1 95.75 72 ALA B N 1
ATOM 1578 C CA . ALA B 1 72 ? 15.562 -11.195 -7.246 1 95.75 72 ALA B CA 1
ATOM 1579 C C . ALA B 1 72 ? 15.688 -9.688 -7.469 1 95.75 72 ALA B C 1
ATOM 1581 O O . ALA B 1 72 ? 16.203 -8.969 -6.609 1 95.75 72 ALA B O 1
ATOM 1582 N N . LEU B 1 73 ? 15.266 -9.25 -8.594 1 97.69 73 LEU B N 1
ATOM 1583 C CA . LEU B 1 73 ? 15.266 -7.812 -8.859 1 97.69 73 LEU B CA 1
ATOM 1584 C C . LEU B 1 73 ? 14.375 -7.082 -7.863 1 97.69 73 LEU B C 1
ATOM 1586 O O . LEU B 1 73 ? 14.758 -6.031 -7.34 1 97.69 73 LEU B O 1
ATOM 1590 N N . GLY B 1 74 ? 13.164 -7.617 -7.621 1 98.25 74 GLY B N 1
ATOM 1591 C CA . GLY B 1 74 ? 12.289 -7.039 -6.609 1 98.25 74 GLY B CA 1
ATOM 1592 C C . GLY B 1 74 ? 12.93 -6.996 -5.23 1 98.25 74 GLY B C 1
ATOM 1593 O O . GLY B 1 74 ? 12.836 -5.984 -4.531 1 98.25 74 GLY B O 1
ATOM 1594 N N . ILE B 1 75 ? 13.602 -7.996 -4.84 1 97.88 75 ILE B N 1
ATOM 1595 C CA . ILE B 1 75 ? 14.273 -8.078 -3.551 1 97.88 75 ILE B CA 1
ATOM 1596 C C . ILE B 1 75 ? 15.375 -7.023 -3.477 1 97.88 75 ILE B C 1
ATOM 1598 O O . ILE B 1 75 ? 15.508 -6.32 -2.471 1 97.88 75 ILE B O 1
ATOM 1602 N N . LEU B 1 76 ? 16.141 -6.953 -4.562 1 98.31 76 LEU B N 1
ATOM 1603 C CA . LEU B 1 76 ? 17.25 -6 -4.598 1 98.31 76 LEU B CA 1
ATOM 1604 C C . LEU B 1 76 ? 16.734 -4.574 -4.422 1 98.31 76 LEU B C 1
ATOM 1606 O O . LEU B 1 76 ? 17.281 -3.811 -3.619 1 98.31 76 LEU B O 1
ATOM 1610 N N . THR B 1 77 ? 15.711 -4.215 -5.109 1 98.75 77 THR B N 1
ATOM 1611 C CA . THR B 1 77 ? 15.18 -2.861 -5.012 1 98.75 77 THR B CA 1
ATOM 1612 C C . THR B 1 77 ? 14.57 -2.619 -3.631 1 98.75 77 THR B C 1
ATOM 1614 O O . THR B 1 77 ? 14.656 -1.516 -3.092 1 98.75 77 THR B O 1
ATOM 1617 N N . ALA B 1 78 ? 13.969 -3.621 -3.088 1 98.81 78 ALA B N 1
ATOM 1618 C CA . ALA B 1 78 ? 13.43 -3.492 -1.739 1 98.81 78 ALA B CA 1
ATOM 1619 C C . ALA B 1 78 ? 14.539 -3.27 -0.718 1 98.81 78 ALA B C 1
ATOM 1621 O O . ALA B 1 78 ? 14.398 -2.451 0.193 1 98.81 78 ALA B O 1
ATOM 1622 N N . LEU B 1 79 ? 15.641 -3.977 -0.863 1 98.75 79 LEU B N 1
ATOM 1623 C CA . LEU B 1 79 ? 16.766 -3.824 0.047 1 98.75 79 LEU B CA 1
ATOM 1624 C C . LEU B 1 79 ? 17.359 -2.42 -0.041 1 98.75 79 LEU B C 1
ATOM 1626 O O . LEU B 1 79 ? 17.641 -1.798 0.983 1 98.75 79 LEU B O 1
ATOM 1630 N N . ILE B 1 80 ? 17.469 -1.929 -1.234 1 98.81 80 ILE B N 1
ATOM 1631 C CA . ILE B 1 80 ? 17.984 -0.581 -1.429 1 98.81 80 ILE B CA 1
ATOM 1632 C C . ILE B 1 80 ? 17.016 0.441 -0.856 1 98.81 80 ILE B C 1
ATOM 1634 O O . ILE B 1 80 ? 17.422 1.415 -0.221 1 98.81 80 ILE B O 1
ATOM 1638 N N . ALA B 1 81 ? 15.742 0.203 -1.077 1 98.81 81 ALA B N 1
ATOM 1639 C CA . ALA B 1 81 ? 14.734 1.107 -0.532 1 98.81 81 ALA B CA 1
ATOM 1640 C C . ALA B 1 81 ? 14.828 1.184 0.989 1 98.81 81 ALA B C 1
ATOM 1642 O O . ALA B 1 81 ? 14.805 2.273 1.565 1 98.81 81 ALA B O 1
ATOM 1643 N N . ALA B 1 82 ? 14.945 0.041 1.635 1 98.69 82 ALA B N 1
ATOM 1644 C CA . ALA B 1 82 ? 15.094 0.014 3.088 1 98.69 82 ALA B CA 1
ATOM 1645 C C . ALA B 1 82 ? 16.359 0.751 3.521 1 98.69 82 ALA B C 1
ATOM 1647 O O . ALA B 1 82 ? 16.344 1.484 4.516 1 98.69 82 ALA B O 1
ATOM 1648 N N . GLY B 1 83 ? 17.406 0.551 2.789 1 98.56 83 GLY B N 1
ATOM 1649 C CA . GLY B 1 83 ? 18.656 1.254 3.068 1 98.56 83 GLY B CA 1
ATOM 1650 C C . GLY B 1 83 ? 18.516 2.762 2.957 1 98.56 83 GLY B C 1
ATOM 1651 O O . GLY B 1 83 ? 19.016 3.498 3.814 1 98.56 83 GLY B O 1
ATOM 1652 N N . VAL B 1 84 ? 17.906 3.191 1.906 1 98.69 84 VAL B N 1
ATOM 1653 C CA . VAL B 1 84 ? 17.672 4.617 1.684 1 98.69 84 VAL B CA 1
ATOM 1654 C C . VAL B 1 84 ? 16.859 5.195 2.834 1 98.69 84 VAL B C 1
ATOM 1656 O O . VAL B 1 84 ? 17.188 6.254 3.369 1 98.69 84 VAL B O 1
ATOM 1659 N N . GLN B 1 85 ? 15.812 4.504 3.205 1 98.62 85 GLN B N 1
ATOM 1660 C CA . GLN B 1 85 ? 14.992 4.977 4.316 1 98.62 85 GLN B CA 1
ATOM 1661 C C . GLN B 1 85 ? 15.789 5.012 5.613 1 98.62 85 GLN B C 1
ATOM 1663 O O . GLN B 1 85 ? 15.648 5.941 6.41 1 98.62 85 GLN B O 1
ATOM 1668 N N . GLY B 1 86 ? 16.609 4.016 5.82 1 97.94 86 GLY B N 1
ATOM 1669 C CA . GLY B 1 86 ? 17.469 4.023 6.992 1 97.94 86 GLY B CA 1
ATOM 1670 C C . GLY B 1 86 ? 18.469 5.16 6.988 1 97.94 86 GLY B C 1
ATOM 1671 O O . GLY B 1 86 ? 18.578 5.898 7.969 1 97.94 86 GLY B O 1
ATOM 1672 N N . ALA B 1 87 ? 19.125 5.367 5.875 1 97.69 87 ALA B N 1
ATOM 1673 C CA . ALA B 1 87 ? 20.234 6.309 5.773 1 97.69 87 ALA B CA 1
ATOM 1674 C C . ALA B 1 87 ? 19.734 7.746 5.719 1 97.69 87 ALA B C 1
ATOM 1676 O O . ALA B 1 87 ? 20.344 8.648 6.301 1 97.69 87 ALA B O 1
ATOM 1677 N N . LEU B 1 88 ? 18.625 7.969 5.082 1 98 88 LEU B N 1
ATOM 1678 C CA . LEU B 1 88 ? 18.203 9.344 4.855 1 98 88 LEU B CA 1
ATOM 1679 C C . LEU B 1 88 ? 17.062 9.727 5.805 1 98 88 LEU B C 1
ATOM 1681 O O . LEU B 1 88 ? 17.125 10.789 6.441 1 98 88 LEU B O 1
ATOM 1685 N N . VAL B 1 89 ? 16.141 8.883 5.938 1 97.94 89 VAL B N 1
ATOM 1686 C CA . VAL B 1 89 ? 14.938 9.266 6.676 1 97.94 89 VAL B CA 1
ATOM 1687 C C . VAL B 1 89 ? 15.148 9.023 8.164 1 97.94 89 VAL B C 1
ATOM 1689 O O . VAL B 1 89 ? 14.992 9.938 8.977 1 97.94 89 VAL B O 1
ATOM 1692 N N . ALA B 1 90 ? 15.523 7.809 8.492 1 97.81 90 ALA B N 1
ATOM 1693 C CA . ALA B 1 90 ? 15.719 7.484 9.898 1 97.81 90 ALA B CA 1
ATOM 1694 C C . ALA B 1 90 ? 16.844 8.312 10.5 1 97.81 90 ALA B C 1
ATOM 1696 O O . ALA B 1 90 ? 16.734 8.82 11.617 1 97.81 90 ALA B O 1
ATOM 1697 N N . SER B 1 91 ? 17.922 8.422 9.789 1 96.5 91 SER B N 1
ATOM 1698 C CA . SER B 1 91 ? 19.062 9.195 10.273 1 96.5 91 SER B CA 1
ATOM 1699 C C . SER B 1 91 ? 18.672 10.656 10.508 1 96.5 91 SER B C 1
ATOM 1701 O O . SER B 1 91 ? 19.016 11.234 11.547 1 96.5 91 SER B O 1
ATOM 1703 N N . ALA B 1 92 ? 17.984 11.242 9.555 1 97.06 92 ALA B N 1
ATOM 1704 C CA . ALA B 1 92 ? 17.547 12.633 9.688 1 97.06 92 ALA B CA 1
ATOM 1705 C C . ALA B 1 92 ? 16.547 12.781 10.836 1 97.06 92 ALA B C 1
ATOM 1707 O O . ALA B 1 92 ? 16.578 13.773 11.562 1 97.06 92 ALA B O 1
ATOM 1708 N N . SER B 1 93 ? 15.688 11.805 10.945 1 96.44 93 SER B N 1
ATOM 1709 C CA . SER B 1 93 ? 14.688 11.836 12 1 96.44 93 SER B CA 1
ATOM 1710 C C . SER B 1 93 ? 15.336 11.883 13.383 1 96.44 93 SER B C 1
ATOM 1712 O O . SER B 1 93 ? 14.852 12.586 14.273 1 96.44 93 SER B O 1
ATOM 1714 N N . ARG B 1 94 ? 16.438 11.25 13.562 1 95.94 94 ARG B N 1
ATOM 1715 C CA . ARG B 1 94 ? 17.141 11.203 14.836 1 95.94 94 ARG B CA 1
ATOM 1716 C C . ARG B 1 94 ? 17.781 12.547 15.156 1 95.94 94 ARG B C 1
ATOM 1718 O O . ARG B 1 94 ? 18.047 12.852 16.312 1 95.94 94 ARG B O 1
ATOM 1725 N N . GLN B 1 95 ? 17.969 13.305 14.18 1 95.5 95 GLN B N 1
ATOM 1726 C CA . GLN B 1 95 ? 18.672 14.57 14.352 1 95.5 95 GLN B CA 1
ATOM 1727 C C . GLN B 1 95 ? 17.703 15.727 14.539 1 95.5 95 GLN B C 1
ATOM 1729 O O . GLN B 1 95 ? 18.109 16.859 14.812 1 95.5 95 GLN B O 1
ATOM 1734 N N . LEU B 1 96 ? 16.438 15.391 14.43 1 95.12 96 LEU B N 1
ATOM 1735 C CA . LEU B 1 96 ? 15.422 16.438 14.469 1 95.12 96 LEU B CA 1
ATOM 1736 C C . LEU B 1 96 ? 15.336 17.047 15.859 1 95.12 96 LEU B C 1
ATOM 1738 O O . LEU B 1 96 ? 15.203 18.266 16 1 95.12 96 LEU B O 1
ATOM 1742 N N . ALA B 1 97 ? 15.484 16.141 16.766 1 89.88 97 ALA B N 1
ATOM 1743 C CA . ALA B 1 97 ? 15.344 16.609 18.141 1 89.88 97 ALA B CA 1
ATOM 1744 C C . ALA B 1 97 ? 16.453 17.594 18.5 1 89.88 97 ALA B C 1
ATOM 1746 O O . ALA B 1 97 ? 17.641 17.281 18.312 1 89.88 97 ALA B O 1
ATOM 1747 N N . GLY B 1 98 ? 16.062 18.781 18.891 1 90.5 98 GLY B N 1
ATOM 1748 C CA . GLY B 1 98 ? 17.016 19.75 19.375 1 90.5 98 GLY B CA 1
ATOM 1749 C C . GLY B 1 98 ? 17.562 20.656 18.297 1 90.5 98 GLY B C 1
ATOM 1750 O O . GLY B 1 98 ? 18.359 21.562 18.562 1 90.5 98 GLY B O 1
ATOM 1751 N N . ALA B 1 99 ? 17.219 20.375 17.094 1 92.69 99 ALA B N 1
ATOM 1752 C CA . ALA B 1 99 ? 17.703 21.188 15.977 1 92.69 99 ALA B CA 1
ATOM 1753 C C . ALA B 1 99 ? 16.953 22.5 15.891 1 92.69 99 ALA B C 1
ATOM 1755 O O . ALA B 1 99 ? 15.805 22.609 16.344 1 92.69 99 ALA B O 1
ATOM 1756 N N . ASP B 1 100 ? 17.672 23.469 15.453 1 94.75 100 ASP B N 1
ATOM 1757 C CA . ASP B 1 100 ? 17 24.75 15.234 1 94.75 100 ASP B CA 1
ATOM 1758 C C . ASP B 1 100 ? 16.094 24.688 14.008 1 94.75 100 ASP B C 1
ATOM 1760 O O . ASP B 1 100 ? 16.062 23.688 13.289 1 94.75 100 ASP B O 1
ATOM 1764 N N . GLN B 1 101 ? 15.328 25.734 13.805 1 94.06 101 GLN B N 1
ATOM 1765 C CA . GLN B 1 101 ? 14.281 25.75 12.789 1 94.06 101 GLN B CA 1
ATOM 1766 C C . GLN B 1 101 ? 14.867 25.562 11.391 1 94.06 101 GLN B C 1
ATOM 1768 O O . GLN B 1 101 ? 14.312 24.828 10.57 1 94.06 101 GLN B O 1
ATOM 1773 N N . ALA B 1 102 ? 15.93 26.203 11.109 1 95.5 102 ALA B N 1
ATOM 1774 C CA . ALA B 1 102 ? 16.562 26.109 9.797 1 95.5 102 ALA B CA 1
ATOM 1775 C C . ALA B 1 102 ? 17.062 24.688 9.531 1 95.5 102 ALA B C 1
ATOM 1777 O O . ALA B 1 102 ? 16.859 24.156 8.438 1 95.5 102 ALA B O 1
ATOM 1778 N N . THR B 1 103 ? 17.641 24.109 10.484 1 95.44 103 THR B N 1
ATOM 1779 C CA . THR B 1 103 ? 18.141 22.734 10.367 1 95.44 103 THR B CA 1
ATOM 1780 C C . THR B 1 103 ? 16.984 21.75 10.234 1 95.44 103 THR B C 1
ATOM 1782 O O . THR B 1 103 ? 17.078 20.781 9.492 1 95.44 103 THR B O 1
ATOM 1785 N N . GLN B 1 104 ? 15.898 22.047 10.961 1 95.38 104 GLN B N 1
ATOM 1786 C CA . GLN B 1 104 ? 14.727 21.172 10.859 1 95.38 104 GLN B CA 1
ATOM 1787 C C . GLN B 1 104 ? 14.172 21.156 9.438 1 95.38 104 GLN B C 1
ATOM 1789 O O . GLN B 1 104 ? 13.781 20.109 8.93 1 95.38 104 GLN B O 1
ATOM 1794 N N . THR B 1 105 ? 14.156 22.234 8.844 1 94.25 105 THR B N 1
ATOM 1795 C CA . THR B 1 105 ? 13.656 22.328 7.477 1 94.25 105 THR B CA 1
ATOM 1796 C C . THR B 1 105 ? 14.531 21.531 6.52 1 94.25 105 THR B C 1
ATOM 1798 O O . THR B 1 105 ? 14.016 20.828 5.648 1 94.25 105 THR B O 1
ATOM 1801 N N . GLU B 1 106 ? 15.797 21.641 6.723 1 95.62 106 GLU B N 1
ATOM 1802 C CA . GLU B 1 106 ? 16.734 20.891 5.883 1 95.62 106 GLU B CA 1
ATOM 1803 C C . GLU B 1 106 ? 16.594 19.391 6.102 1 95.62 106 GLU B C 1
ATOM 1805 O O . GLU B 1 106 ? 16.656 18.609 5.145 1 95.62 106 GLU B O 1
ATOM 1810 N N . LEU B 1 107 ? 16.469 18.969 7.32 1 96.44 107 LEU B N 1
ATOM 1811 C CA . LEU B 1 107 ? 16.328 17.562 7.648 1 96.44 107 LEU B CA 1
ATOM 1812 C C . LEU B 1 107 ? 15.039 16.984 7.07 1 96.44 107 LEU B C 1
ATOM 1814 O O . LEU B 1 107 ? 15.023 15.883 6.539 1 96.44 107 LEU B O 1
ATOM 1818 N N . ARG B 1 108 ? 13.992 17.703 7.109 1 95.38 108 ARG B N 1
ATOM 1819 C CA . ARG B 1 108 ? 12.727 17.25 6.562 1 95.38 108 ARG B CA 1
ATOM 1820 C C . ARG B 1 108 ? 12.781 17.156 5.039 1 95.38 108 ARG B C 1
ATOM 1822 O O . ARG B 1 108 ? 12.164 16.281 4.438 1 95.38 108 ARG B O 1
ATOM 1829 N N . ALA B 1 109 ? 13.508 18.031 4.441 1 95.25 109 ALA B N 1
ATOM 1830 C CA . ALA B 1 109 ? 13.719 17.938 3 1 95.25 109 ALA B CA 1
ATOM 1831 C C . ALA B 1 109 ? 14.484 16.672 2.637 1 95.25 109 ALA B C 1
ATOM 1833 O O . ALA B 1 109 ? 14.164 16.016 1.645 1 95.25 109 ALA B O 1
ATOM 1834 N N . LYS B 1 110 ? 15.469 16.375 3.441 1 96.69 110 LYS B N 1
ATOM 1835 C CA . LYS B 1 110 ? 16.234 15.148 3.268 1 96.69 110 LYS B CA 1
ATOM 1836 C C . LYS B 1 110 ? 15.328 13.922 3.416 1 96.69 110 LYS B C 1
ATOM 1838 O O . LYS B 1 110 ? 15.43 12.977 2.629 1 96.69 110 LYS B O 1
ATOM 1843 N N . MET B 1 111 ? 14.477 13.906 4.336 1 97.38 111 MET B N 1
ATOM 1844 C CA . MET B 1 111 ? 13.547 12.805 4.562 1 97.38 111 MET B CA 1
ATOM 1845 C C . MET B 1 111 ? 12.586 12.656 3.385 1 97.38 111 MET B C 1
ATOM 1847 O O . MET B 1 111 ? 12.305 11.539 2.949 1 97.38 111 MET B O 1
ATOM 1851 N N . THR B 1 112 ? 12.133 13.789 2.904 1 96.06 112 THR B N 1
ATOM 1852 C CA . THR B 1 112 ? 11.227 13.75 1.759 1 96.06 112 THR B CA 1
ATOM 1853 C C . THR B 1 112 ? 11.93 13.148 0.541 1 96.06 112 THR B C 1
ATOM 1855 O O . THR B 1 112 ? 11.344 12.328 -0.174 1 96.06 112 THR B O 1
ATOM 1858 N N . ARG B 1 113 ? 13.125 13.523 0.358 1 97 113 ARG B N 1
ATOM 1859 C CA . ARG B 1 113 ? 13.914 12.953 -0.734 1 97 113 ARG B CA 1
ATOM 1860 C C . ARG B 1 113 ? 14.094 11.453 -0.553 1 97 113 ARG B C 1
ATOM 1862 O O . ARG B 1 113 ? 13.977 10.688 -1.513 1 97 113 ARG B O 1
ATOM 1869 N N . GLY B 1 114 ? 14.383 11.047 0.618 1 98.06 114 GLY B N 1
ATOM 1870 C CA . GLY B 1 114 ? 14.523 9.633 0.914 1 98.06 114 GLY B CA 1
ATOM 1871 C C . GLY B 1 114 ? 13.258 8.836 0.639 1 98.06 114 GLY B C 1
ATOM 1872 O O . GLY B 1 114 ? 13.32 7.754 0.046 1 98.06 114 GLY B O 1
ATOM 1873 N N . GLU B 1 115 ? 12.164 9.398 1.042 1 98.06 115 GLU B N 1
ATOM 1874 C CA . GLU B 1 115 ? 10.891 8.719 0.825 1 98.06 115 GLU B CA 1
ATOM 1875 C C . GLU B 1 115 ? 10.555 8.641 -0.661 1 98.06 115 GLU B C 1
ATOM 1877 O O . GLU B 1 115 ? 10.016 7.637 -1.128 1 98.06 115 GLU B O 1
ATOM 1882 N N . ARG B 1 116 ? 10.883 9.633 -1.427 1 97.94 116 ARG B N 1
ATOM 1883 C CA . ARG B 1 116 ? 10.609 9.625 -2.859 1 97.94 116 ARG B CA 1
ATOM 1884 C C . ARG B 1 116 ? 11.461 8.578 -3.576 1 97.94 116 ARG B C 1
ATOM 1886 O O . ARG B 1 116 ? 10.953 7.848 -4.43 1 97.94 116 ARG B O 1
ATOM 1893 N N . ILE B 1 117 ? 12.68 8.531 -3.195 1 98.5 117 ILE B N 1
ATOM 1894 C CA . ILE B 1 117 ? 13.57 7.527 -3.777 1 98.5 117 ILE B CA 1
ATOM 1895 C C . ILE B 1 117 ? 13.086 6.129 -3.396 1 98.5 117 ILE B C 1
ATOM 1897 O O . ILE B 1 117 ? 12.922 5.266 -4.262 1 98.5 117 ILE B O 1
ATOM 1901 N N . ALA B 1 118 ? 12.852 5.945 -2.104 1 98.62 118 ALA B N 1
ATOM 1902 C CA . ALA B 1 118 ? 12.375 4.648 -1.624 1 98.62 118 ALA B CA 1
ATOM 1903 C C . ALA B 1 118 ? 11.031 4.289 -2.252 1 98.62 118 ALA B C 1
ATOM 1905 O O . ALA B 1 118 ? 10.812 3.14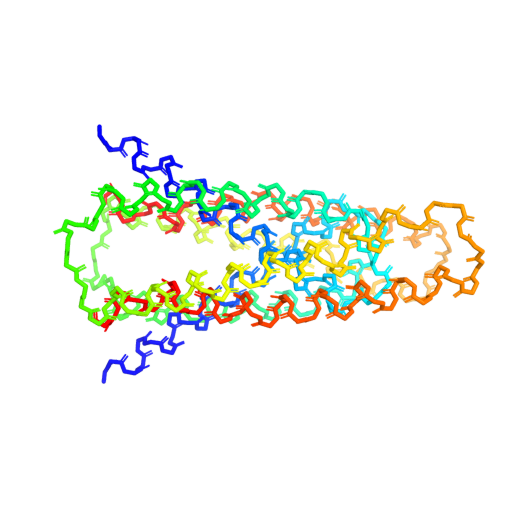1 -2.646 1 98.62 118 ALA B O 1
ATOM 1906 N N . GLY B 1 119 ? 10.148 5.254 -2.346 1 97.81 119 GLY B N 1
ATOM 1907 C CA . GLY B 1 119 ? 8.867 5.023 -2.98 1 97.81 119 GLY B CA 1
ATOM 1908 C C . GLY B 1 119 ? 8.984 4.531 -4.41 1 97.81 119 GLY B C 1
ATOM 1909 O O . GLY B 1 119 ? 8.289 3.59 -4.809 1 97.81 119 GLY B O 1
ATOM 1910 N N . GLY B 1 120 ? 9.836 5.219 -5.168 1 98.06 120 GLY B N 1
ATOM 1911 C CA . GLY B 1 120 ? 10.078 4.777 -6.531 1 98.06 120 GLY B CA 1
ATOM 1912 C C . GLY B 1 120 ? 10.617 3.359 -6.613 1 98.06 120 GLY B C 1
ATOM 1913 O O . GLY B 1 120 ? 10.164 2.566 -7.445 1 98.06 120 GLY B O 1
ATOM 1914 N N . LEU B 1 121 ? 11.516 3.006 -5.797 1 98.69 121 LEU B N 1
ATOM 1915 C CA . LEU B 1 121 ? 12.102 1.674 -5.762 1 98.69 121 LEU B CA 1
ATOM 1916 C C . LEU B 1 121 ? 11.07 0.629 -5.355 1 98.69 121 LEU B C 1
ATOM 1918 O O . LEU B 1 121 ? 11.047 -0.474 -5.906 1 98.69 121 LEU B O 1
ATOM 1922 N N . LEU B 1 122 ? 10.234 1.003 -4.434 1 98.56 122 LEU B N 1
ATOM 1923 C CA . LEU B 1 122 ? 9.234 0.055 -3.959 1 98.56 122 LEU B CA 1
ATOM 1924 C C . LEU B 1 122 ? 8.156 -0.171 -5.016 1 98.56 122 LEU B C 1
ATOM 1926 O O . LEU B 1 122 ? 7.586 -1.261 -5.102 1 98.56 122 LEU B O 1
ATOM 1930 N N . VAL B 1 123 ? 7.918 0.836 -5.879 1 97.81 123 VAL B N 1
ATOM 1931 C CA . VAL B 1 123 ? 7.02 0.638 -7.012 1 97.81 123 VAL B CA 1
ATOM 1932 C C . VAL B 1 123 ? 7.574 -0.456 -7.926 1 97.81 123 VAL B C 1
ATOM 1934 O O . VAL B 1 123 ? 6.836 -1.342 -8.359 1 97.81 123 VAL B O 1
ATOM 1937 N N . ILE B 1 124 ? 8.828 -0.415 -8.125 1 98.31 124 ILE B N 1
ATOM 1938 C CA . ILE B 1 124 ? 9.477 -1.433 -8.938 1 98.31 124 ILE B CA 1
ATOM 1939 C C . ILE B 1 124 ? 9.383 -2.789 -8.25 1 98.31 124 ILE B C 1
ATOM 1941 O O . ILE B 1 124 ? 9.094 -3.803 -8.891 1 98.31 124 ILE B O 1
ATOM 1945 N N . THR B 1 125 ? 9.617 -2.818 -6.934 1 98.56 125 THR B N 1
ATOM 1946 C CA . THR B 1 125 ? 9.539 -4.043 -6.145 1 98.56 125 THR B CA 1
ATOM 1947 C C . THR B 1 125 ? 8.164 -4.691 -6.281 1 98.56 125 THR B C 1
ATOM 1949 O O . THR B 1 125 ? 8.062 -5.879 -6.586 1 98.56 125 THR B O 1
ATOM 1952 N N . VAL B 1 126 ? 7.129 -3.908 -6.082 1 98.06 126 VAL B N 1
ATOM 1953 C CA . VAL B 1 126 ? 5.758 -4.41 -6.113 1 98.06 126 VAL B CA 1
ATOM 1954 C C . VAL B 1 126 ? 5.43 -4.934 -7.508 1 98.06 126 VAL B C 1
ATOM 1956 O O . VAL B 1 126 ? 4.836 -6.008 -7.648 1 98.06 126 VAL B O 1
ATOM 1959 N N . PHE B 1 127 ? 5.895 -4.184 -8.516 1 98.12 127 PHE B N 1
ATOM 1960 C CA . PHE B 1 127 ? 5.645 -4.605 -9.891 1 98.12 127 PHE B CA 1
ATOM 1961 C C . PHE B 1 127 ? 6.312 -5.945 -10.172 1 98.12 127 PH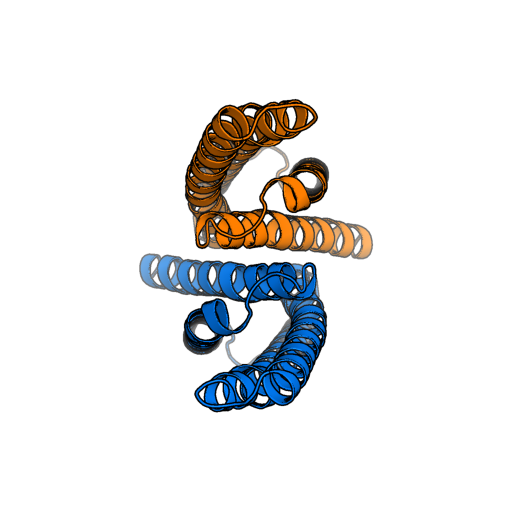E B C 1
ATOM 1963 O O . PHE B 1 127 ? 5.699 -6.844 -10.75 1 98.12 127 PHE B O 1
ATOM 1970 N N . CYS B 1 128 ? 7.516 -6.105 -9.797 1 97.75 128 CYS B N 1
ATOM 1971 C CA . CYS B 1 128 ? 8.25 -7.352 -9.984 1 97.75 128 CYS B CA 1
ATOM 1972 C C . CYS B 1 128 ? 7.566 -8.5 -9.25 1 97.75 128 CYS B C 1
ATOM 1974 O O . CYS B 1 128 ? 7.398 -9.586 -9.812 1 97.75 128 CYS B O 1
ATOM 1976 N N . MET B 1 129 ? 7.191 -8.266 -8.016 1 96.94 129 MET B N 1
ATOM 1977 C CA . MET B 1 129 ? 6.543 -9.305 -7.223 1 96.94 129 MET B CA 1
ATOM 1978 C C . MET B 1 129 ? 5.211 -9.711 -7.844 1 96.94 129 MET B C 1
ATOM 1980 O O . MET B 1 129 ? 4.859 -10.898 -7.852 1 96.94 129 MET B O 1
ATOM 1984 N N . ALA B 1 130 ? 4.496 -8.789 -8.398 1 95.94 130 ALA B N 1
ATOM 1985 C CA . ALA B 1 130 ? 3.164 -9.023 -8.945 1 95.94 130 ALA B CA 1
ATOM 1986 C C . ALA B 1 130 ? 3.238 -9.812 -10.25 1 95.94 130 ALA B C 1
ATOM 1988 O O . ALA B 1 130 ? 2.322 -10.578 -10.57 1 95.94 130 ALA B O 1
ATOM 1989 N N . THR B 1 131 ? 4.348 -9.68 -10.992 1 96.38 131 THR B N 1
ATOM 1990 C CA . THR B 1 131 ? 4.359 -10.227 -12.344 1 96.38 131 THR B CA 1
ATOM 1991 C C . THR B 1 131 ? 5.281 -11.438 -12.438 1 96.38 131 THR B C 1
ATOM 1993 O O . THR B 1 131 ? 5.285 -12.148 -13.445 1 96.38 131 THR B O 1
ATOM 1996 N N . ALA B 1 132 ? 6.062 -11.703 -11.383 1 95.19 132 ALA B N 1
ATOM 1997 C CA . ALA B 1 132 ? 7.117 -12.711 -11.414 1 95.19 132 ALA B CA 1
ATOM 1998 C C . ALA B 1 132 ? 6.59 -14.047 -11.93 1 95.19 132 ALA B C 1
ATOM 2000 O O . ALA B 1 132 ? 7.242 -14.711 -12.734 1 95.19 132 ALA B O 1
ATOM 2001 N N . LYS B 1 133 ? 5.43 -14.398 -11.578 1 91.56 133 LYS B N 1
ATOM 2002 C CA . LYS B 1 133 ? 4.887 -15.719 -11.906 1 91.56 133 LYS B CA 1
ATOM 2003 C C . LYS B 1 133 ? 4.535 -15.812 -13.391 1 91.56 133 LYS B C 1
ATOM 2005 O O . LYS B 1 133 ? 4.262 -16.906 -13.898 1 91.56 133 LYS B O 1
ATOM 2010 N N . LEU B 1 134 ? 4.57 -14.758 -14.078 1 92.81 134 LEU B N 1
ATOM 2011 C CA . LEU B 1 134 ? 4.219 -14.758 -15.5 1 92.81 134 LEU B CA 1
ATOM 2012 C C . LEU B 1 134 ? 5.445 -15.016 -16.359 1 92.81 134 LEU B C 1
ATOM 2014 O O . LEU B 1 134 ? 5.34 -15.078 -17.594 1 92.81 134 LEU B O 1
ATOM 2018 N N . PHE B 1 135 ? 6.551 -15.172 -15.719 1 92.06 135 PHE B N 1
ATOM 2019 C CA . PHE B 1 135 ? 7.793 -15.469 -16.422 1 92.06 135 PHE B CA 1
ATOM 2020 C C . PHE B 1 135 ? 8.258 -16.891 -16.125 1 92.06 135 PHE B C 1
ATOM 2022 O O . PHE B 1 135 ? 7.918 -17.453 -15.086 1 92.06 135 PHE B O 1
#

Nearest PDB structures (foldseek):
  7w8i-assembly1_A  TM=6.899E-01  e=4.661E-01  Homo sapiens
  7w9u-assembly3_C  TM=6.978E-01  e=5.696E-01  Homo sapiens
  1ktm-assembly1_A  TM=6.049E-01  e=3.627E-01  Gallus gallus
  1qvx-assembly1_A  TM=4.681E-01  e=3.136E+00  Gallus gallus
  2l6f-assembly1_A  TM=4.541E-01  e=2.099E+00  unclassified

pLDDT: mean 94.77, std 5.41, range [65.81, 98.81]

Foldseek 3Di:
DVVVVVVLVVLLVVLLCLLLVVLVVCLVDLVDQLLVCLVSNLVSLVSNVVSVVVCCVVPPPPDCDQLNVLLVLLVVLSVVLSVLSVVQVVVLSVVCPPDDPVSNVVSSVSNSVSSNSSNVSSVSSVVSVVCSVVD/DVVVVVVLVVLLVVLLCLLLVVLLVCLVDLVDQLLVCLVSNLVSLVSNVVSVVVVCVVPVPPDCDQLNVLLVLLVVLSVVLSVLSVVQVVVLSVVCPPDDPVSNVVSSVSNSVSSNSSNVSSVSSVVSVVCSVVD

Sequence (270 aa):
MQYVYIVTIGLHVMAGVFWAGTTIAVARDPEIKAERFIRPQLGASGLVFLTGILLWYFFHEGAFGPMEKVLALGILTALIAAGVQGALVASASRQLAGADQATQTELRAKMTRGERIAGGLLVITVFCMATAKLFMQYVYIVTIGLHVMAGVFWAGTTIAVARDPEIKAERFIRPQLGASGLVFLTGILLWYFFHEGAFGPMEKVLALGILTALIAAGVQGALVASASRQLAGADQATQTELRAKMTRGERIAGGLLVITVFCMATAKLF

Secondary structure (DSSP, 8-state):
-HHHHHHHHHHHHHHHHHHHHHHHHHHH-TTS-GGGTHHHHHHHHHHHHHHHHHHHHHH--S--SHHHHHHHHHHHHHHHHHHHIIIIIIHHHHHHTT--HHHHHHHHHHHHHHHHHHHHHHHHHHHHHHHGGG-/-HHHHHHHHHHHHHHHHHHHHHHHHHHH-TTS-GGGTHHHHHHHHHHHHHHHHHHHHHH-TT--SHHHHHHHHHHHHHHHHHHHIIIIIIHHHHHHTT--HHHHHHHHHHHHHHHHHHHHHHHHHHHHHHHGGG-

Organism: Mesorhizobium plurifarium (NCBI:txid69974)

Radius of gyration: 19.31 Å; Cα contacts (8 Å, |Δi|>4): 358; chains: 2; bounding box: 40×55×44 Å